Protein AF-A0A0G2FDL4-F1 (afdb_monomer_lite)

Sequence (192 aa):
MGVCAMHMESISAQLRNVLQSYYDRMHEQKIARSVWLPHVQGFFAWGVGHMDEASGEWIRFDGLSGNQVLLFQALDAFLGIEPYLSLRDRERNVPARQRALCSVFEKHSFRRQLNDTPQDADTDRIRAQFDEILKRLRLFRTVHKTRAKSYLSQPAPERLPMTAGKSLLKADMDQSLEFLEGFMTGRLVRTM

InterPro domains:
  IPR000898 Indoleamine 2,3-dioxygenase [PTHR28657] (5-171)
  IPR037217 Tryptophan/Indoleamine 2,3-dioxygenase-like [SSF140959] (19-166)

pLDDT: mean 81.39, std 13.46, range [42.66, 96.94]

Foldseek 3Di:
DQVLLVVLVVVLVVLVVVLVCVVVQLDCVRDPLVPCLVPPPPDDQPQDFDQDPVPRDTGGFFADAPLQDLVVLQLCLLLVQDRLDDPVNCVRPHDPVSVVNSPVNNVPNCLVVLVVDDDDPSSVSNNVSSLSSLVSVLVSLVVCLVSVCVSQVDDDVSDQQDARRDGDVDDDNVVSNVVNNVSSVVVSVSSD

Secondary structure (DSSP, 8-state):
-HHHHHHHHHHHHHHHHHHHHHHHHSSTTTS-HHHHHHHHS-S-----EEE-TTT--EEEPP---GGG-HHHHHHHHHHTPPPSS-HHHHHHHS-HHHHHHHHHHHHT--TGGGGTS---HHHHHHHHHHHHHHHHHHHHHHHHHHHHHHHHTS--TTPPPEETTEE-TT--HHHHHHHHHHHHHHHHHTT-

Organism: NCBI:txid1214573

Structure (mmCIF, N/CA/C/O backbone):
data_AF-A0A0G2FDL4-F1
#
_entry.id   AF-A0A0G2FDL4-F1
#
loop_
_atom_site.group_PDB
_atom_site.id
_atom_site.type_symbol
_atom_site.label_atom_id
_atom_sit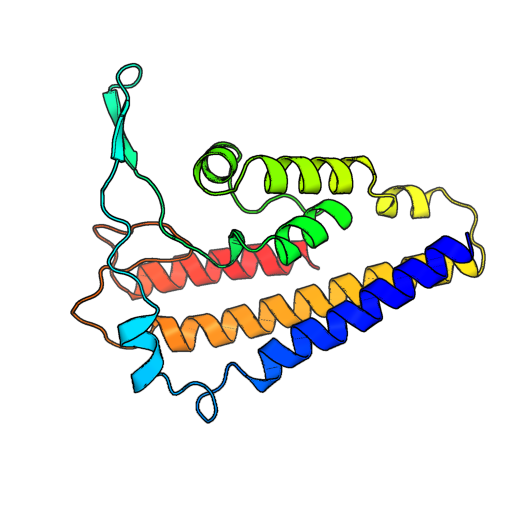e.label_alt_id
_atom_site.label_comp_id
_atom_site.label_asym_id
_atom_site.label_entity_id
_atom_site.label_seq_id
_atom_site.pdbx_PDB_ins_code
_atom_site.Cartn_x
_atom_site.Cartn_y
_atom_site.Cartn_z
_atom_site.occupancy
_atom_site.B_iso_or_equiv
_atom_site.auth_seq_id
_atom_site.auth_comp_id
_atom_site.auth_asym_id
_atom_site.auth_atom_id
_atom_site.pdbx_PDB_model_num
ATOM 1 N N . MET A 1 1 ? -22.354 0.289 18.174 1.00 70.19 1 MET A N 1
ATOM 2 C CA . MET A 1 1 ? -20.892 0.176 17.992 1.00 70.19 1 MET A CA 1
ATOM 3 C C . MET A 1 1 ? -20.439 -1.276 17.824 1.00 70.19 1 MET A C 1
ATOM 5 O O . MET A 1 1 ? -19.656 -1.527 16.919 1.00 70.19 1 MET A O 1
ATOM 9 N N . GLY A 1 2 ? -21.008 -2.246 18.551 1.00 82.56 2 GLY A N 1
ATOM 10 C CA . GLY A 1 2 ? -20.629 -3.668 18.464 1.00 82.56 2 GLY A CA 1
ATOM 11 C C . GLY A 1 2 ? -20.559 -4.296 17.065 1.00 82.56 2 GLY A C 1
ATOM 12 O O . GLY A 1 2 ? -19.601 -5.000 16.762 1.00 82.56 2 GLY A O 1
ATOM 13 N N . VAL A 1 3 ? -21.500 -3.996 16.162 1.00 91.31 3 VAL A N 1
ATOM 14 C CA . VAL A 1 3 ? -21.439 -4.490 14.766 1.00 91.31 3 VAL A CA 1
ATOM 15 C C . VAL A 1 3 ? -20.244 -3.911 14.002 1.00 91.31 3 VAL A C 1
ATOM 17 O O . VAL A 1 3 ? -19.567 -4.629 13.269 1.00 91.31 3 VAL A O 1
ATOM 20 N N . CYS A 1 4 ? -19.927 -2.633 14.218 1.00 91.88 4 CYS A N 1
ATOM 21 C CA . CYS A 1 4 ? -18.748 -1.999 13.631 1.00 91.88 4 CYS A CA 1
ATOM 22 C C . CYS A 1 4 ? -17.457 -2.643 14.161 1.00 91.88 4 CYS A C 1
ATOM 24 O O . CYS A 1 4 ? -16.580 -2.982 13.369 1.00 91.88 4 CYS A O 1
ATOM 26 N N . ALA A 1 5 ? -17.376 -2.902 15.472 1.00 92.81 5 ALA A N 1
ATOM 27 C CA . ALA A 1 5 ? -16.244 -3.605 16.075 1.00 92.81 5 ALA A CA 1
ATOM 28 C C . ALA A 1 5 ? -16.028 -4.994 15.446 1.00 92.81 5 ALA A C 1
ATOM 30 O O . ALA A 1 5 ? -14.908 -5.317 15.055 1.00 92.81 5 ALA A O 1
ATOM 31 N N . MET A 1 6 ? -17.099 -5.770 15.240 1.00 95.62 6 MET A N 1
ATOM 32 C CA . MET A 1 6 ? -17.022 -7.070 14.556 1.00 95.62 6 MET A CA 1
ATOM 33 C C . MET A 1 6 ? -16.527 -6.953 13.105 1.00 95.62 6 MET A C 1
ATOM 35 O O . MET A 1 6 ? -15.710 -7.759 12.655 1.00 95.62 6 MET A O 1
ATOM 39 N N . HIS A 1 7 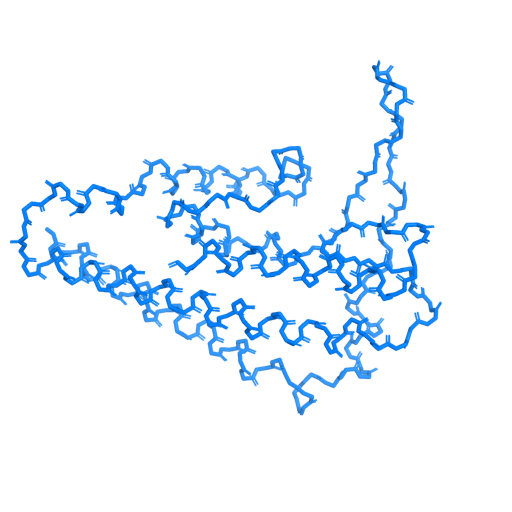? -16.989 -5.950 12.352 1.00 96.12 7 HIS A N 1
ATOM 40 C CA . HIS A 1 7 ? -16.506 -5.730 10.985 1.00 96.12 7 HIS A CA 1
ATOM 41 C C . HIS A 1 7 ? -15.031 -5.322 10.955 1.00 96.12 7 HIS A C 1
ATOM 43 O O . HIS A 1 7 ? -14.280 -5.825 10.120 1.00 96.12 7 HIS A O 1
ATOM 49 N N . MET A 1 8 ? -14.597 -4.474 11.887 1.00 96.00 8 MET A N 1
ATOM 50 C CA . MET A 1 8 ? -13.193 -4.087 12.019 1.00 96.00 8 MET A CA 1
ATOM 51 C C . MET A 1 8 ? -12.299 -5.286 12.357 1.00 96.00 8 MET A C 1
ATOM 53 O O . MET A 1 8 ? -11.245 -5.455 11.747 1.00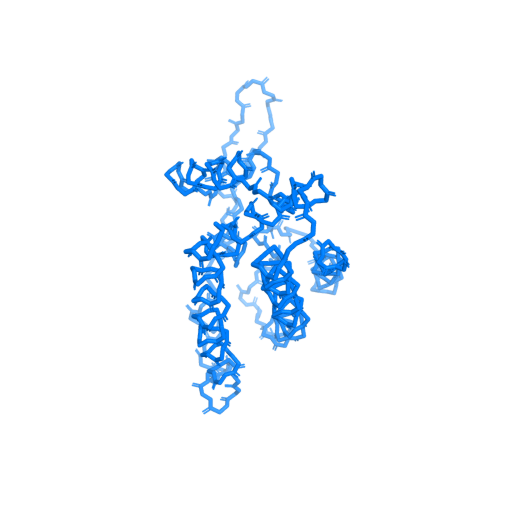 96.00 8 MET A O 1
ATOM 57 N N . GLU A 1 9 ? -12.742 -6.168 13.255 1.00 95.69 9 GLU A N 1
ATOM 58 C CA . GLU A 1 9 ? -12.042 -7.420 13.568 1.00 95.69 9 GLU A CA 1
ATOM 59 C C . GLU A 1 9 ? -11.927 -8.325 12.332 1.00 95.69 9 GLU A C 1
ATOM 61 O O . GLU A 1 9 ? -10.860 -8.880 12.052 1.00 95.69 9 GLU A O 1
ATOM 66 N N . SER A 1 10 ? -12.998 -8.420 11.538 1.00 96.38 10 SER A N 1
ATOM 67 C CA . SER A 1 10 ? -12.995 -9.176 10.283 1.00 96.38 10 SER A CA 1
ATOM 68 C C . SER A 1 10 ? -11.999 -8.614 9.264 1.00 96.38 10 SER A C 1
ATOM 70 O O . SER A 1 10 ? -11.253 -9.384 8.654 1.00 96.38 10 SER A O 1
ATOM 72 N N . ILE A 1 11 ? -11.927 -7.287 9.106 1.00 95.25 11 ILE A N 1
ATOM 73 C CA . ILE A 1 11 ? -10.961 -6.635 8.208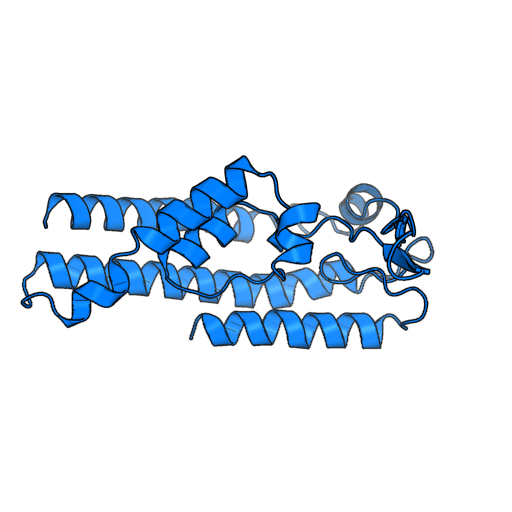 1.00 95.25 11 ILE A CA 1
ATOM 74 C C . ILE A 1 11 ? -9.530 -6.986 8.629 1.00 95.25 11 ILE A C 1
ATOM 76 O O . ILE A 1 11 ? -8.739 -7.435 7.796 1.00 95.25 11 ILE A O 1
ATOM 80 N N . SER A 1 12 ? -9.200 -6.853 9.916 1.00 94.31 12 SER A N 1
ATOM 81 C CA . SER A 1 12 ? -7.878 -7.207 10.448 1.00 94.31 12 SER A CA 1
ATOM 82 C C . SER A 1 12 ? -7.521 -8.679 10.211 1.00 94.31 12 SER A C 1
ATOM 84 O O . SER A 1 12 ? -6.388 -8.999 9.830 1.00 94.31 12 SER A O 1
ATOM 86 N N . ALA A 1 13 ? -8.482 -9.588 10.406 1.00 94.50 13 ALA A N 1
ATOM 87 C CA . ALA A 1 13 ? -8.298 -11.020 10.184 1.00 94.50 13 ALA A CA 1
ATOM 88 C C . ALA A 1 13 ? -8.078 -11.355 8.700 1.00 94.50 13 ALA A C 1
ATOM 90 O O . ALA A 1 13 ? -7.170 -12.112 8.360 1.00 94.50 13 ALA A O 1
ATOM 91 N N . GLN A 1 14 ? -8.852 -10.755 7.795 1.00 95.31 14 GLN A N 1
ATOM 92 C CA . GLN A 1 14 ? -8.691 -10.966 6.355 1.00 95.31 14 GLN A CA 1
ATOM 93 C C . GLN A 1 14 ? -7.373 -10.374 5.844 1.00 95.31 14 GLN A C 1
ATOM 95 O O . GLN A 1 14 ? -6.656 -11.026 5.081 1.00 95.31 14 GLN A O 1
ATOM 100 N N . LEU A 1 15 ? -6.996 -9.184 6.324 1.00 95.31 15 LEU A N 1
ATOM 101 C CA . LEU A 1 15 ? -5.727 -8.551 5.972 1.00 95.31 15 LEU A CA 1
ATOM 102 C C . LEU A 1 15 ? -4.536 -9.434 6.361 1.00 95.31 15 LEU A C 1
ATOM 104 O O . LEU A 1 15 ? -3.567 -9.523 5.609 1.00 95.31 15 LEU A O 1
ATOM 108 N N . ARG A 1 16 ? -4.615 -10.141 7.498 1.00 92.44 16 ARG A N 1
ATOM 109 C CA . ARG A 1 16 ? -3.612 -11.145 7.886 1.00 92.44 16 ARG A CA 1
ATOM 110 C C . ARG A 1 16 ? -3.396 -12.182 6.802 1.00 92.44 16 ARG A C 1
ATOM 112 O O . ARG A 1 16 ? -2.258 -12.384 6.396 1.00 92.44 16 ARG A O 1
ATOM 119 N N . ASN A 1 17 ? -4.472 -12.794 6.330 1.00 92.06 17 ASN A N 1
ATOM 120 C CA . ASN A 1 17 ? -4.400 -13.880 5.360 1.00 92.06 17 ASN A CA 1
ATOM 121 C C . ASN A 1 17 ? -3.843 -13.393 4.017 1.00 92.06 17 ASN A C 1
ATOM 123 O O . ASN A 1 17 ? -2.986 -14.047 3.422 1.00 92.06 17 ASN A O 1
ATOM 127 N N . VAL A 1 18 ? -4.268 -12.207 3.571 1.00 92.31 18 VAL A N 1
ATOM 128 C CA . VAL A 1 18 ? -3.781 -11.611 2.320 1.00 92.31 18 VAL A CA 1
ATOM 129 C C . VAL A 1 18 ? -2.282 -11.310 2.392 1.00 92.31 18 VAL A C 1
ATOM 131 O O . VAL A 1 18 ? -1.533 -11.681 1.487 1.00 92.31 18 VAL A O 1
ATOM 134 N N . LEU A 1 19 ? -1.816 -10.678 3.475 1.00 93.44 19 LEU A N 1
ATOM 135 C CA . LEU A 1 19 ? -0.397 -10.351 3.635 1.00 93.44 19 LEU A CA 1
ATOM 136 C C . LEU A 1 19 ? 0.466 -11.601 3.845 1.00 93.44 19 LEU A C 1
ATOM 138 O O . LEU A 1 19 ? 1.579 -11.658 3.324 1.00 93.44 19 LEU A O 1
ATOM 142 N N . GLN A 1 20 ? -0.052 -12.623 4.532 1.00 91.75 20 GLN A N 1
ATOM 143 C CA . GLN A 1 20 ? 0.636 -13.903 4.703 1.00 91.75 20 GLN A CA 1
ATOM 144 C C . GLN A 1 20 ? 0.953 -14.549 3.350 1.00 91.75 20 GLN A C 1
ATOM 146 O O . GLN A 1 20 ? 2.085 -14.963 3.122 1.00 91.75 20 GLN A O 1
ATOM 151 N N . SER A 1 21 ? 0.009 -14.522 2.401 1.00 89.81 21 SER A N 1
ATOM 152 C CA . SER A 1 21 ? 0.257 -15.022 1.043 1.00 89.81 21 SER A CA 1
ATOM 153 C C . SER A 1 21 ? 1.421 -14.298 0.354 1.00 89.81 21 SER A C 1
ATOM 155 O O . SER A 1 21 ? 2.201 -14.926 -0.358 1.00 89.81 21 SER A O 1
ATOM 157 N N . TYR A 1 22 ? 1.583 -12.988 0.568 1.00 87.88 22 TYR A N 1
ATOM 158 C CA . TYR A 1 22 ? 2.753 -12.263 0.065 1.00 87.88 22 TYR A CA 1
ATOM 159 C C . TYR A 1 22 ? 4.043 -12.732 0.753 1.00 87.88 22 TYR A C 1
ATOM 161 O O . TYR A 1 22 ? 5.055 -12.969 0.086 1.00 87.88 22 TYR A O 1
ATOM 169 N N . TYR A 1 23 ? 4.019 -12.897 2.078 1.00 89.38 23 TYR A N 1
ATOM 170 C CA . TYR A 1 23 ? 5.192 -13.328 2.835 1.00 89.38 23 TYR A CA 1
ATOM 171 C C . TYR A 1 23 ? 5.670 -14.725 2.442 1.00 89.38 23 TYR A C 1
ATOM 173 O O . TYR A 1 23 ? 6.877 -14.880 2.239 1.00 89.38 23 TYR A O 1
ATOM 181 N N . ASP A 1 24 ? 4.732 -15.650 2.237 1.00 88.62 24 ASP A N 1
ATOM 182 C CA . ASP A 1 24 ? 4.970 -17.061 1.922 1.00 88.62 24 ASP A CA 1
ATOM 183 C C . ASP A 1 24 ? 5.320 -17.322 0.458 1.00 88.62 24 ASP A C 1
ATOM 185 O O . ASP A 1 24 ? 5.893 -18.358 0.144 1.00 88.62 24 ASP A O 1
ATOM 189 N N . ARG A 1 25 ? 4.940 -16.435 -0.471 1.00 84.31 25 ARG A N 1
ATOM 190 C CA . ARG A 1 25 ? 5.152 -16.674 -1.911 1.00 84.31 25 ARG A CA 1
ATOM 191 C C . ARG A 1 25 ? 6.313 -15.884 -2.496 1.00 84.31 25 ARG A C 1
ATOM 193 O O . ARG A 1 25 ? 6.965 -16.369 -3.411 1.00 84.31 25 ARG A O 1
ATOM 200 N N . MET A 1 26 ? 6.597 -14.686 -1.986 1.00 80.19 26 MET A N 1
ATOM 201 C CA . MET A 1 26 ? 7.638 -13.812 -2.543 1.00 80.19 26 MET A CA 1
ATOM 202 C C . MET A 1 26 ? 9.027 -14.123 -1.967 1.00 80.19 26 MET A C 1
ATOM 204 O O . MET A 1 26 ? 9.612 -13.292 -1.266 1.00 80.19 26 MET A O 1
ATOM 208 N N . HIS A 1 27 ? 9.550 -15.315 -2.258 1.00 81.69 27 HIS A N 1
ATOM 209 C CA . HIS A 1 27 ? 10.913 -15.739 -1.925 1.00 81.69 27 HIS A CA 1
ATOM 210 C C . HIS A 1 27 ? 11.472 -16.719 -2.973 1.00 81.69 27 HIS A C 1
ATOM 212 O O . HIS A 1 27 ? 10.709 -17.345 -3.708 1.00 81.69 27 HIS A O 1
ATOM 218 N N . GLU A 1 28 ? 12.801 -16.863 -3.028 1.00 79.75 28 GLU A N 1
ATOM 219 C CA . GLU A 1 28 ? 13.519 -17.557 -4.115 1.00 79.75 28 GLU A CA 1
ATOM 220 C C . GLU A 1 28 ? 13.024 -18.988 -4.369 1.00 79.75 28 GLU A C 1
ATOM 222 O O . GLU A 1 28 ? 12.864 -19.401 -5.510 1.00 79.75 28 GLU A O 1
ATOM 227 N N . GLN A 1 29 ? 12.729 -19.742 -3.306 1.00 84.56 29 GLN A N 1
ATOM 228 C CA . GLN A 1 29 ? 12.294 -21.138 -3.412 1.00 84.56 29 GLN A CA 1
ATOM 229 C C . GLN A 1 29 ? 10.885 -21.305 -4.019 1.00 84.56 29 GLN A C 1
ATOM 231 O O . GLN A 1 29 ? 10.483 -22.429 -4.314 1.00 84.56 29 GLN A O 1
ATOM 236 N N . LYS A 1 30 ? 10.107 -20.224 -4.167 1.00 85.06 30 LYS A N 1
ATOM 237 C CA . LYS A 1 30 ? 8.762 -20.241 -4.774 1.00 85.06 30 LYS A CA 1
ATOM 238 C C . LYS A 1 30 ? 8.696 -19.432 -6.061 1.00 85.06 30 LYS A C 1
ATOM 240 O O . LYS A 1 30 ? 8.022 -19.844 -6.998 1.00 85.06 30 LYS A O 1
ATOM 245 N N . ILE A 1 31 ? 9.382 -18.296 -6.097 1.00 81.50 31 ILE A N 1
ATOM 246 C CA . ILE A 1 31 ? 9.493 -17.425 -7.262 1.00 81.50 31 ILE A CA 1
ATOM 247 C C . ILE A 1 31 ? 10.985 -17.219 -7.503 1.00 81.50 31 ILE A C 1
ATOM 249 O O . ILE A 1 31 ? 11.604 -16.319 -6.932 1.00 81.50 31 ILE A O 1
ATOM 253 N N . ALA A 1 32 ? 11.562 -18.090 -8.332 1.00 83.25 32 ALA A N 1
ATOM 254 C CA . ALA A 1 32 ? 12.961 -17.987 -8.718 1.00 83.25 32 ALA A CA 1
ATOM 255 C C . ALA A 1 32 ? 13.172 -16.681 -9.488 1.00 83.25 32 ALA A C 1
ATOM 257 O O . ALA A 1 32 ? 12.526 -16.442 -10.515 1.00 83.25 32 ALA A O 1
ATOM 258 N N . ARG A 1 33 ? 14.079 -15.827 -9.008 1.00 78.50 33 ARG A N 1
ATOM 259 C CA . ARG A 1 33 ? 14.333 -14.512 -9.620 1.00 78.50 33 ARG A CA 1
ATOM 260 C C . ARG A 1 33 ? 14.829 -14.649 -11.052 1.00 78.50 33 ARG A C 1
ATOM 262 O O . ARG A 1 33 ? 14.395 -13.884 -11.909 1.00 78.50 33 ARG A O 1
ATOM 269 N N . SER A 1 34 ? 15.669 -15.651 -11.307 1.00 76.12 34 SER A N 1
ATOM 270 C CA . SER A 1 34 ? 16.203 -15.975 -12.636 1.00 76.12 34 SER A CA 1
ATOM 271 C C . SER A 1 34 ? 15.116 -16.277 -13.670 1.00 76.12 34 SER A C 1
ATOM 273 O O . SER A 1 34 ? 15.310 -16.007 -14.849 1.00 76.12 34 SER A O 1
ATOM 275 N N . VAL A 1 35 ? 13.968 -16.800 -13.233 1.00 77.44 35 VAL A N 1
ATOM 276 C CA . VAL A 1 35 ? 12.838 -17.137 -14.107 1.00 77.44 35 VAL A CA 1
ATOM 277 C C . VAL A 1 35 ? 11.823 -16.000 -14.154 1.00 77.44 35 VAL A C 1
ATOM 279 O O . VAL A 1 35 ? 11.332 -15.653 -15.220 1.00 77.44 35 VAL A O 1
ATOM 282 N N . TRP A 1 36 ? 11.501 -15.392 -13.013 1.00 75.81 36 TRP A N 1
ATOM 283 C CA . TRP A 1 36 ? 10.452 -14.376 -12.911 1.00 75.81 36 TRP A CA 1
ATOM 284 C C . TRP A 1 36 ? 10.841 -13.032 -13.531 1.00 75.81 36 TRP A C 1
ATOM 286 O O . TRP A 1 36 ? 10.041 -12.416 -14.235 1.00 75.81 36 TRP A O 1
ATOM 296 N N . LEU A 1 37 ? 12.067 -12.563 -13.281 1.00 71.50 37 LEU A N 1
ATOM 297 C CA . LEU A 1 37 ? 12.487 -11.215 -13.669 1.00 71.50 37 LEU A CA 1
ATOM 298 C C . LEU A 1 37 ? 12.478 -10.964 -15.184 1.00 71.50 37 LEU A C 1
ATOM 300 O O . LEU A 1 37 ? 11.975 -9.906 -15.564 1.00 71.50 37 LEU A O 1
ATOM 304 N N . PRO A 1 38 ? 12.928 -11.899 -16.048 1.00 68.38 38 PRO A N 1
ATOM 305 C CA . PRO A 1 38 ? 12.831 -11.724 -17.499 1.00 68.38 38 PRO A CA 1
ATOM 306 C C . PRO A 1 38 ? 11.394 -11.575 -18.027 1.00 68.38 38 PRO A C 1
ATOM 308 O O . PRO A 1 38 ? 11.206 -11.067 -19.125 1.00 68.38 38 PRO A O 1
ATOM 311 N N . HIS A 1 39 ? 10.383 -12.016 -17.268 1.00 69.38 39 HIS A N 1
ATOM 312 C CA . HIS A 1 39 ? 8.989 -12.075 -17.726 1.00 69.38 39 HIS A CA 1
ATOM 313 C C . HIS A 1 39 ? 8.079 -11.010 -17.103 1.00 69.38 39 HIS A C 1
ATOM 315 O O . HIS A 1 39 ? 7.045 -10.680 -17.677 1.00 69.38 39 HIS A O 1
ATOM 321 N N . VAL A 1 40 ? 8.419 -10.494 -15.918 1.00 65.62 40 VAL A N 1
ATOM 322 C CA . VAL A 1 40 ? 7.527 -9.602 -15.150 1.00 65.62 40 VAL A CA 1
ATOM 323 C C . VAL A 1 40 ? 7.981 -8.156 -15.128 1.00 65.62 40 VAL A C 1
ATOM 325 O O . VAL A 1 40 ? 7.167 -7.257 -14.907 1.00 65.62 40 VAL A O 1
ATOM 328 N N . GLN A 1 41 ? 9.248 -7.893 -15.434 1.00 59.50 41 GLN A N 1
ATOM 329 C CA . GLN A 1 41 ? 9.657 -6.535 -15.746 1.00 59.50 41 GLN A CA 1
ATOM 330 C C . GLN A 1 41 ? 9.289 -6.250 -17.204 1.00 59.50 41 GLN A C 1
ATOM 332 O O . GLN A 1 41 ? 10.051 -6.520 -18.127 1.00 59.50 41 GLN A O 1
ATOM 337 N N . GLY A 1 42 ? 8.058 -5.770 -17.397 1.00 46.97 42 GLY A N 1
ATOM 338 C CA . GLY A 1 42 ? 7.556 -5.359 -18.701 1.00 46.97 42 GLY A CA 1
ATOM 339 C C . GLY A 1 42 ? 8.489 -4.345 -19.364 1.00 46.97 42 GLY A C 1
ATOM 340 O O . GLY A 1 42 ? 9.041 -3.466 -18.700 1.00 46.97 42 GLY A O 1
ATOM 341 N N . PHE A 1 43 ? 8.646 -4.503 -20.677 1.00 42.66 43 PHE A N 1
ATOM 342 C CA . PHE A 1 43 ? 9.350 -3.603 -21.583 1.00 42.66 43 PHE A CA 1
ATOM 343 C C . PHE A 1 43 ? 8.990 -2.143 -21.308 1.00 42.66 43 PHE A C 1
ATOM 345 O O . PHE A 1 43 ? 7.923 -1.709 -21.727 1.00 42.66 43 PHE A O 1
ATOM 352 N N . PHE A 1 44 ? 9.915 -1.428 -20.660 1.00 48.09 44 PHE A N 1
ATOM 353 C CA . PHE A 1 44 ? 10.024 0.027 -20.547 1.00 48.09 44 PHE A CA 1
ATOM 354 C C . PHE A 1 44 ? 8.776 0.777 -20.020 1.00 48.09 44 PHE A C 1
ATOM 356 O O . PHE A 1 44 ? 7.626 0.513 -20.355 1.00 48.09 44 PHE A O 1
ATOM 363 N N . ALA A 1 45 ? 8.989 1.861 -19.274 1.00 49.38 45 ALA A N 1
ATOM 364 C CA . ALA A 1 45 ? 8.131 3.016 -19.466 1.00 49.38 45 ALA A CA 1
ATOM 365 C C . ALA A 1 45 ? 8.427 3.388 -20.904 1.00 49.38 45 ALA A C 1
ATOM 367 O O . ALA A 1 45 ? 9.511 3.894 -21.207 1.00 49.38 45 ALA A O 1
ATOM 368 N N . TRP A 1 46 ? 7.545 2.998 -21.820 1.00 51.94 46 TRP A N 1
ATOM 369 C CA . TRP A 1 46 ? 7.674 3.494 -23.163 1.00 51.94 46 TRP A CA 1
ATOM 370 C C . TRP A 1 46 ? 7.733 5.005 -22.974 1.00 51.94 46 TRP A C 1
ATOM 372 O O . TRP A 1 46 ? 6.835 5.581 -22.366 1.00 51.94 46 TRP A O 1
ATOM 382 N N . GLY A 1 47 ? 8.772 5.663 -23.483 1.00 53.03 47 GLY A N 1
ATOM 383 C CA . GLY A 1 47 ? 8.790 7.123 -23.574 1.00 53.03 47 GLY A CA 1
ATOM 384 C C . GLY A 1 47 ? 7.571 7.685 -24.325 1.00 53.03 47 GLY A C 1
ATOM 385 O O . GLY A 1 47 ? 7.486 8.900 -24.483 1.00 53.03 47 GLY A O 1
ATOM 386 N N . VAL A 1 48 ? 6.655 6.805 -24.773 1.00 63.16 48 VAL A N 1
ATOM 387 C CA . VAL A 1 48 ? 5.236 7.038 -25.016 1.00 63.16 48 VAL A CA 1
ATOM 388 C C . VAL A 1 48 ? 4.703 8.091 -24.069 1.00 63.16 48 VAL A C 1
ATOM 390 O O . VAL A 1 48 ? 4.774 8.077 -22.838 1.00 63.16 48 VAL A O 1
ATOM 393 N N . GLY A 1 49 ? 4.181 9.058 -24.767 1.00 73.88 49 GLY A N 1
ATOM 394 C CA . GLY A 1 49 ? 3.843 10.349 -24.294 1.00 73.88 49 GLY A CA 1
ATOM 395 C C . GLY A 1 49 ? 3.266 11.089 -25.475 1.00 73.88 49 GLY A C 1
ATOM 396 O O . GLY A 1 49 ? 3.204 10.572 -26.593 1.00 73.88 49 GLY A O 1
ATOM 397 N N . HIS A 1 50 ? 2.825 12.294 -25.213 1.00 79.88 50 HIS A N 1
ATOM 398 C CA . HIS A 1 50 ? 2.398 13.199 -26.257 1.00 79.88 50 HIS A CA 1
ATOM 399 C C . HIS A 1 50 ? 2.940 14.575 -25.929 1.00 79.88 50 HIS A C 1
ATOM 401 O O . HIS A 1 50 ? 3.249 14.873 -24.773 1.00 79.88 50 HIS A O 1
ATOM 407 N N . MET A 1 51 ? 3.067 15.403 -26.956 1.00 85.94 51 MET A N 1
ATOM 408 C CA . MET A 1 51 ? 3.279 16.818 -26.728 1.00 85.94 51 MET A CA 1
ATOM 409 C C . MET A 1 51 ? 1.975 17.403 -26.200 1.00 85.94 51 MET A C 1
ATOM 411 O O . MET A 1 51 ? 0.924 17.207 -26.807 1.00 85.94 51 MET A O 1
ATOM 415 N N . ASP A 1 52 ? 2.035 18.086 -25.068 1.00 84.25 52 ASP A N 1
ATOM 416 C CA . ASP A 1 52 ? 0.918 18.899 -24.613 1.00 84.25 52 ASP A CA 1
ATOM 417 C C . ASP A 1 52 ? 0.830 20.149 -25.482 1.00 84.25 52 ASP A C 1
ATOM 419 O O . ASP A 1 52 ? 1.750 20.963 -25.486 1.00 84.25 52 ASP A O 1
ATOM 423 N N . GLU A 1 53 ? -0.259 20.321 -26.224 1.00 85.56 53 GLU A N 1
ATOM 424 C CA . GLU A 1 53 ? -0.394 21.458 -27.144 1.00 85.56 53 GLU A CA 1
ATOM 425 C C . GLU A 1 53 ? -0.483 22.806 -26.408 1.00 85.56 53 GLU A C 1
ATOM 427 O O . GLU A 1 53 ? -0.116 23.836 -26.968 1.00 85.56 53 GLU A O 1
ATOM 432 N N . ALA A 1 54 ? -0.926 22.806 -25.145 1.00 85.56 54 ALA A N 1
ATOM 433 C CA . ALA A 1 54 ? -1.061 24.015 -24.337 1.00 85.56 54 ALA A CA 1
ATOM 434 C C . ALA A 1 54 ? 0.267 24.477 -23.712 1.00 85.56 54 ALA A C 1
ATOM 436 O O . ALA A 1 54 ? 0.563 25.671 -23.722 1.00 85.56 54 ALA A O 1
ATOM 437 N N . SER A 1 55 ? 1.060 23.557 -23.153 1.00 84.94 55 SER A N 1
ATOM 438 C CA . SER A 1 55 ? 2.339 23.886 -22.499 1.00 84.94 55 SER A CA 1
ATOM 439 C C . SER A 1 55 ? 3.572 23.684 -23.381 1.00 84.94 55 SER A C 1
ATOM 441 O O . SER A 1 55 ? 4.643 24.187 -23.048 1.00 84.94 55 SER A O 1
ATOM 443 N N . GLY A 1 56 ? 3.455 22.955 -24.494 1.00 86.62 56 GLY A N 1
ATOM 444 C CA . GLY A 1 56 ? 4.588 22.573 -25.339 1.00 86.62 56 GLY A CA 1
ATOM 445 C C . GLY A 1 56 ? 5.527 21.547 -24.693 1.00 86.62 56 GLY A C 1
ATOM 446 O O . GLY A 1 56 ? 6.621 21.311 -25.206 1.00 86.62 56 GLY A O 1
ATOM 447 N N . GLU A 1 57 ? 5.135 20.939 -23.569 1.00 83.56 57 GLU A N 1
ATOM 448 C CA . GLU A 1 57 ? 5.949 19.952 -22.863 1.00 83.56 57 GLU A CA 1
ATOM 449 C C . GLU A 1 57 ? 5.636 18.518 -23.307 1.00 83.56 57 GLU A C 1
ATOM 451 O O . GLU A 1 57 ? 4.480 18.131 -23.500 1.00 83.56 57 GLU A O 1
ATOM 456 N N . TRP A 1 58 ? 6.671 17.675 -23.399 1.00 78.75 58 TRP A N 1
ATOM 457 C CA . TRP A 1 58 ? 6.487 16.243 -23.636 1.00 78.75 58 TRP A CA 1
ATOM 458 C C . TRP A 1 58 ? 5.952 15.559 -22.375 1.00 78.75 58 TRP A C 1
ATOM 460 O O . TRP A 1 58 ? 6.686 15.282 -21.418 1.00 78.75 58 TRP A O 1
ATOM 470 N N . ILE A 1 59 ? 4.664 15.238 -22.382 1.00 75.56 59 ILE A N 1
ATOM 471 C CA . ILE A 1 59 ? 4.004 14.502 -21.315 1.00 75.56 59 ILE A CA 1
ATOM 472 C C . ILE A 1 59 ? 4.310 13.018 -21.464 1.00 75.56 59 ILE A C 1
ATOM 474 O O . ILE A 1 59 ? 3.852 12.397 -22.413 1.00 75.56 59 ILE A O 1
ATOM 478 N N . ARG A 1 60 ? 4.995 12.423 -20.482 1.00 72.75 60 ARG A N 1
ATOM 479 C CA . ARG A 1 60 ? 5.255 10.974 -20.421 1.00 72.75 60 ARG A CA 1
ATOM 480 C C . ARG A 1 60 ? 4.198 10.235 -19.611 1.00 72.75 60 ARG A C 1
ATOM 482 O O . ARG A 1 60 ? 3.674 10.774 -18.632 1.00 72.75 60 ARG A O 1
ATOM 489 N N . PHE A 1 61 ? 3.932 8.995 -20.004 1.00 69.12 61 PHE A N 1
ATOM 490 C CA . PHE A 1 61 ? 3.186 8.050 -19.184 1.00 69.12 61 PHE A CA 1
ATOM 491 C C . PHE A 1 61 ? 4.157 7.189 -18.376 1.00 69.12 61 PHE A C 1
ATOM 493 O O . PHE A 1 61 ? 5.107 6.620 -18.912 1.00 69.12 61 PHE A O 1
ATOM 500 N N . ASP A 1 62 ? 3.916 7.125 -17.071 1.00 67.44 62 ASP A N 1
ATOM 501 C CA . ASP A 1 62 ? 4.669 6.268 -16.164 1.00 67.44 62 ASP A CA 1
ATOM 502 C C . ASP A 1 62 ? 4.227 4.806 -16.332 1.00 67.44 62 ASP A C 1
ATOM 504 O O . ASP A 1 62 ? 3.083 4.507 -16.678 1.00 67.44 62 ASP A O 1
ATOM 508 N N . GLY A 1 63 ? 5.148 3.876 -16.092 1.00 66.56 63 GLY A N 1
ATOM 509 C CA . GLY A 1 63 ? 4.859 2.447 -16.137 1.00 66.56 63 GLY A CA 1
ATOM 510 C C . GLY A 1 63 ? 4.112 1.938 -14.904 1.00 66.56 63 GLY A C 1
ATOM 511 O O . GLY A 1 63 ? 3.816 2.663 -13.951 1.00 66.56 63 GLY A O 1
ATOM 512 N N . LEU A 1 64 ? 3.834 0.634 -14.911 1.00 69.88 64 LEU A N 1
ATOM 513 C CA . LEU A 1 64 ? 3.095 -0.023 -13.838 1.00 69.88 64 LEU A CA 1
ATOM 514 C C . LEU A 1 64 ? 3.896 -0.058 -12.528 1.00 69.88 64 LEU A C 1
ATOM 516 O O . LEU A 1 64 ? 5.109 -0.277 -12.516 1.00 69.88 64 LEU A O 1
ATOM 520 N N . SER A 1 65 ? 3.210 0.116 -11.398 1.00 74.81 65 SER A N 1
ATOM 521 C CA . SER A 1 65 ? 3.815 -0.028 -10.072 1.00 74.81 65 SER A CA 1
ATOM 522 C C . SER A 1 65 ? 2.845 -0.629 -9.059 1.00 74.81 65 SER A C 1
ATOM 524 O O . SER A 1 65 ? 1.627 -0.495 -9.173 1.00 74.81 65 SER A O 1
ATOM 526 N N . GLY A 1 66 ? 3.390 -1.228 -7.994 1.00 77.69 66 GLY A N 1
ATOM 527 C CA . GLY A 1 66 ? 2.595 -1.758 -6.879 1.00 77.69 66 GLY A CA 1
ATOM 528 C C . GLY A 1 66 ? 1.691 -0.715 -6.207 1.00 77.69 66 GLY A C 1
ATOM 529 O O . GLY A 1 66 ? 0.705 -1.074 -5.568 1.00 77.69 66 GLY A O 1
ATOM 530 N N . ASN A 1 67 ? 1.954 0.580 -6.411 1.00 77.75 67 ASN A N 1
ATOM 531 C CA . ASN A 1 67 ? 1.108 1.659 -5.909 1.00 77.75 67 ASN A CA 1
ATOM 532 C C . ASN A 1 67 ? -0.254 1.751 -6.612 1.00 77.75 67 ASN A C 1
ATOM 534 O O . ASN A 1 67 ? -1.133 2.455 -6.121 1.00 77.75 67 ASN A O 1
ATOM 538 N N . GLN A 1 68 ? -0.450 1.060 -7.738 1.00 83.81 68 GLN A N 1
ATOM 539 C CA . GLN A 1 68 ? -1.741 0.970 -8.426 1.00 83.81 68 GLN A CA 1
ATOM 540 C C . GLN A 1 68 ? -2.670 -0.088 -7.815 1.00 83.81 68 GLN A C 1
ATOM 542 O O . GLN A 1 68 ? -3.850 -0.126 -8.151 1.00 83.81 68 GLN A O 1
ATOM 547 N N . VAL A 1 69 ? -2.184 -0.936 -6.903 1.00 89.81 69 VAL A N 1
ATOM 548 C CA . VAL A 1 69 ? -2.996 -1.994 -6.287 1.00 89.81 69 VAL A CA 1
ATOM 549 C C . VAL A 1 69 ? -4.076 -1.384 -5.384 1.00 89.81 69 VAL A C 1
ATOM 551 O O . VAL A 1 69 ? -3.771 -0.702 -4.402 1.00 89.81 69 VAL A O 1
ATOM 554 N N . LEU A 1 70 ? -5.348 -1.676 -5.692 1.00 93.12 70 LEU A N 1
ATOM 555 C CA . LEU A 1 70 ? -6.523 -1.130 -4.997 1.00 93.12 70 LEU A CA 1
ATOM 556 C C . LEU A 1 70 ? -6.485 -1.354 -3.484 1.00 93.12 70 LEU A C 1
ATOM 558 O O . LEU A 1 70 ? -6.813 -0.434 -2.745 1.00 93.12 70 LEU A O 1
ATOM 562 N N . LEU A 1 71 ? -6.067 -2.536 -3.018 1.00 94.44 71 LEU A N 1
ATOM 563 C CA . LEU A 1 71 ? -6.052 -2.860 -1.588 1.00 94.44 71 LEU A CA 1
ATOM 564 C C . LEU A 1 71 ? -5.285 -1.814 -0.767 1.00 94.44 71 LEU A C 1
ATOM 566 O O . LEU A 1 71 ? -5.801 -1.319 0.230 1.00 94.44 71 LEU A O 1
ATOM 570 N N . PHE A 1 72 ? -4.075 -1.448 -1.195 1.00 93.12 72 PHE A N 1
ATOM 571 C CA . PHE A 1 72 ? -3.259 -0.486 -0.454 1.00 93.12 72 PHE A CA 1
ATOM 572 C C . PHE A 1 72 ? -3.831 0.929 -0.547 1.00 93.12 72 PHE A C 1
ATOM 574 O O . PHE A 1 72 ? -3.890 1.616 0.465 1.00 93.12 72 PHE A O 1
ATOM 581 N N . GLN A 1 73 ? -4.344 1.333 -1.714 1.00 93.31 73 GLN A N 1
ATOM 582 C CA . GLN A 1 73 ? -5.005 2.634 -1.863 1.00 93.31 73 GLN A CA 1
ATOM 583 C C . GLN A 1 73 ? -6.275 2.749 -1.008 1.00 93.31 73 GLN A C 1
ATOM 585 O O . GLN A 1 73 ? -6.536 3.800 -0.429 1.00 93.31 73 GLN A O 1
ATOM 590 N N . ALA A 1 74 ? -7.063 1.677 -0.923 1.00 95.25 74 ALA A N 1
ATOM 591 C CA . ALA A 1 74 ? -8.269 1.611 -0.112 1.00 95.25 74 ALA A CA 1
ATOM 592 C C . ALA A 1 74 ? -7.950 1.683 1.384 1.00 95.25 74 ALA A C 1
ATOM 594 O O . ALA A 1 74 ? -8.585 2.456 2.096 1.00 95.25 74 ALA A O 1
ATOM 595 N N . LEU A 1 75 ? -6.949 0.923 1.845 1.00 95.31 75 LEU A N 1
ATOM 596 C CA . LEU A 1 75 ? -6.488 0.975 3.232 1.00 95.31 75 LEU A CA 1
ATOM 597 C C . LEU A 1 75 ? -5.974 2.367 3.587 1.00 95.31 75 LEU A C 1
ATOM 599 O O . LEU A 1 75 ? -6.352 2.906 4.617 1.00 95.31 75 LEU A O 1
ATOM 603 N N . ASP A 1 76 ? -5.161 2.974 2.726 1.00 94.56 76 ASP A N 1
ATOM 604 C CA . ASP A 1 76 ? -4.628 4.311 2.972 1.00 94.56 76 ASP A CA 1
ATOM 605 C C . ASP A 1 76 ? -5.728 5.364 3.075 1.00 94.56 76 ASP A C 1
ATOM 607 O O . ASP A 1 76 ? -5.764 6.111 4.051 1.00 94.56 76 ASP A O 1
ATOM 611 N N . ALA A 1 77 ? -6.679 5.353 2.139 1.00 95.00 77 ALA A N 1
ATOM 612 C CA . ALA A 1 77 ? -7.847 6.223 2.190 1.00 95.00 77 ALA A CA 1
ATOM 613 C C . ALA A 1 77 ? -8.663 6.011 3.476 1.00 95.00 77 ALA A C 1
ATOM 615 O O . ALA A 1 77 ? -8.968 6.967 4.185 1.00 95.00 77 ALA A O 1
ATOM 616 N N . PHE A 1 78 ? -8.958 4.755 3.826 1.00 95.69 78 PHE A N 1
ATOM 617 C CA . PHE A 1 78 ? -9.722 4.420 5.027 1.00 95.69 78 PHE A CA 1
ATOM 618 C C . PHE A 1 78 ? -9.000 4.809 6.327 1.00 95.69 78 PHE A C 1
ATOM 620 O O . PHE A 1 78 ? -9.639 5.191 7.305 1.00 95.69 78 PHE A O 1
ATOM 627 N N . LEU A 1 79 ? -7.668 4.759 6.347 1.00 94.31 79 LEU A N 1
ATOM 628 C CA . LEU A 1 79 ? -6.839 5.132 7.497 1.00 94.31 79 LEU A CA 1
ATOM 629 C C . LEU A 1 79 ? -6.569 6.641 7.590 1.00 94.31 79 LEU A C 1
ATOM 631 O O . LEU A 1 79 ? -5.973 7.082 8.580 1.00 94.31 79 LEU A O 1
ATOM 635 N N . GLY A 1 80 ? -6.991 7.419 6.586 1.00 92.31 80 GLY A N 1
ATOM 636 C CA . GLY A 1 80 ? -6.708 8.850 6.469 1.00 92.31 80 GLY A CA 1
ATOM 637 C C . GLY A 1 80 ? -5.245 9.155 6.138 1.00 92.31 80 GLY A C 1
ATOM 638 O O . GLY A 1 80 ? -4.741 10.213 6.512 1.00 92.31 80 GLY A O 1
ATOM 639 N N . ILE A 1 81 ? -4.551 8.217 5.493 1.00 91.62 81 ILE A N 1
ATOM 640 C CA . ILE A 1 81 ? -3.172 8.365 5.034 1.00 91.62 81 ILE A CA 1
ATOM 641 C C . ILE A 1 81 ? -3.207 8.959 3.631 1.00 91.62 81 ILE A C 1
ATOM 643 O O . ILE A 1 81 ? -3.819 8.401 2.722 1.00 91.62 81 ILE A O 1
ATOM 647 N N . GLU A 1 82 ? -2.482 10.058 3.438 1.00 88.00 82 GLU A N 1
ATOM 648 C CA . GLU A 1 82 ? -2.423 10.734 2.147 1.00 88.00 82 GLU A CA 1
ATOM 649 C C . GLU A 1 82 ? -2.072 9.776 0.990 1.00 88.00 82 GLU A C 1
ATOM 651 O O . GLU A 1 82 ? -1.188 8.910 1.141 1.00 88.00 82 GLU A O 1
ATOM 656 N N . PRO A 1 83 ? -2.713 9.946 -0.180 1.00 83.75 83 PRO A N 1
ATOM 657 C CA . PRO A 1 83 ? -2.391 9.194 -1.382 1.00 83.75 83 PRO A CA 1
ATOM 658 C C . PRO A 1 83 ? -0.915 9.324 -1.754 1.00 83.75 83 PRO A C 1
ATOM 660 O O . PRO A 1 83 ? -0.303 10.373 -1.582 1.00 83.75 83 PRO A O 1
ATOM 663 N N . TYR A 1 84 ? -0.346 8.244 -2.288 1.00 76.81 84 TYR A N 1
ATOM 664 C CA . TYR A 1 84 ? 1.041 8.270 -2.739 1.00 76.81 84 TYR A CA 1
ATOM 665 C C . TYR A 1 84 ? 1.222 9.025 -4.063 1.00 76.81 84 TYR A C 1
ATOM 667 O O . TYR A 1 84 ? 2.074 9.901 -4.179 1.00 76.81 84 TYR A O 1
ATOM 675 N N . LEU A 1 85 ? 0.450 8.636 -5.077 1.00 80.00 85 LEU A N 1
ATOM 676 C CA . LEU A 1 85 ? 0.534 9.235 -6.401 1.00 80.00 85 LEU A CA 1
ATOM 677 C C . LEU A 1 85 ? -0.033 10.658 -6.351 1.00 80.00 85 LEU A C 1
ATOM 679 O O . LEU A 1 85 ? -1.067 10.889 -5.713 1.00 80.00 85 LEU A O 1
ATOM 683 N N . SER A 1 86 ? 0.615 11.582 -7.066 1.00 82.44 86 SER A N 1
ATOM 684 C CA . SER A 1 86 ? 0.077 12.927 -7.277 1.00 82.44 86 SER A CA 1
ATOM 685 C C . SER A 1 86 ? -1.317 12.846 -7.911 1.00 82.44 86 SER A C 1
ATOM 687 O O . SER A 1 86 ? -1.664 11.835 -8.527 1.00 82.44 86 SER A O 1
ATOM 689 N N . LEU A 1 87 ? -2.133 13.898 -7.790 1.00 84.19 87 LEU A N 1
ATOM 690 C CA . LEU A 1 87 ? -3.468 13.911 -8.403 1.00 84.19 87 LEU A CA 1
ATOM 691 C C . LEU A 1 87 ? -3.401 13.576 -9.904 1.00 84.19 87 LEU A C 1
ATOM 693 O O . LEU A 1 87 ? -4.096 12.670 -10.362 1.00 84.19 87 LEU A O 1
ATOM 697 N N . ARG A 1 88 ? -2.472 14.220 -10.618 1.00 82.81 88 ARG A N 1
ATOM 698 C CA . ARG A 1 88 ? -2.186 13.983 -12.038 1.00 82.81 88 ARG A CA 1
ATOM 699 C C . ARG A 1 88 ? -1.862 12.516 -12.324 1.00 82.81 88 ARG A C 1
ATOM 701 O O . ARG A 1 88 ? -2.444 11.917 -13.227 1.00 82.81 88 ARG A O 1
ATOM 708 N N . ASP A 1 89 ? -0.956 11.921 -11.552 1.00 79.56 89 ASP A N 1
ATOM 709 C CA . ASP A 1 89 ? -0.523 10.539 -11.791 1.00 79.56 89 ASP A CA 1
ATOM 710 C C . ASP A 1 89 ? -1.621 9.539 -11.433 1.00 79.56 89 ASP A C 1
ATOM 712 O O . ASP A 1 89 ? -1.757 8.508 -12.087 1.00 79.56 89 ASP A O 1
ATOM 716 N N . ARG A 1 90 ? -2.452 9.838 -10.428 1.00 84.44 90 ARG A N 1
ATOM 717 C CA . ARG A 1 90 ? -3.633 9.023 -10.114 1.00 84.44 90 ARG A CA 1
ATOM 718 C C . ARG A 1 90 ? -4.630 9.047 -11.256 1.00 84.44 90 ARG A C 1
ATOM 720 O O . ARG A 1 90 ? -5.131 7.995 -11.632 1.00 84.44 90 ARG A O 1
ATOM 727 N N . GLU A 1 91 ? -4.941 10.222 -11.790 1.00 85.75 91 GLU A N 1
ATOM 728 C CA . GLU A 1 91 ? -5.923 10.365 -12.866 1.00 85.75 91 GLU A CA 1
ATOM 729 C C . GLU A 1 91 ? -5.532 9.594 -14.123 1.00 85.75 91 GLU A C 1
ATOM 731 O O . GLU A 1 91 ? -6.402 9.000 -14.759 1.00 85.75 91 GLU A O 1
ATOM 736 N N . ARG A 1 92 ? -4.232 9.549 -14.421 1.00 78.94 92 ARG A N 1
ATOM 737 C CA . ARG A 1 92 ? -3.675 8.859 -15.588 1.00 78.94 92 ARG A CA 1
ATOM 738 C C . ARG A 1 92 ? -3.498 7.364 -15.380 1.00 78.94 92 ARG A C 1
ATOM 740 O O . ARG A 1 92 ? -3.798 6.585 -16.276 1.00 78.94 92 ARG A O 1
ATOM 747 N N . ASN A 1 93 ? -3.011 6.969 -14.205 1.00 78.81 93 ASN A N 1
ATOM 748 C CA . ASN A 1 93 ? -2.499 5.618 -13.982 1.00 78.81 93 ASN A CA 1
ATOM 749 C C . ASN A 1 93 ? -3.422 4.747 -13.116 1.00 78.81 93 ASN A C 1
ATOM 751 O O . ASN A 1 93 ? -3.105 3.580 -12.884 1.00 78.81 93 ASN A O 1
ATOM 755 N N . VAL A 1 94 ? -4.536 5.285 -12.602 1.00 86.56 94 VAL A N 1
ATOM 756 C CA . VAL A 1 94 ? -5.486 4.555 -11.746 1.00 86.56 94 VAL A CA 1
ATOM 757 C C . VAL A 1 94 ? -6.907 4.639 -12.322 1.00 86.56 94 VAL A C 1
ATOM 759 O O . VAL A 1 94 ? -7.419 5.747 -12.536 1.00 86.56 94 VAL A O 1
ATOM 762 N N . PRO A 1 95 ? -7.604 3.498 -12.510 1.00 91.69 95 PRO A N 1
ATOM 763 C CA . PRO A 1 95 ? -8.964 3.478 -13.038 1.00 91.69 95 PRO A CA 1
ATOM 764 C C . PRO A 1 95 ? -9.926 4.393 -12.271 1.00 91.69 95 PRO A C 1
ATOM 766 O O . PRO A 1 95 ? -9.918 4.445 -11.038 1.00 91.69 95 PRO A O 1
ATOM 769 N N . ALA A 1 96 ? -10.818 5.073 -12.998 1.00 93.50 96 ALA A N 1
ATOM 770 C CA . ALA A 1 96 ? -11.749 6.045 -12.420 1.00 93.50 96 ALA A CA 1
ATOM 771 C C . ALA A 1 96 ? -12.610 5.460 -11.286 1.00 93.50 96 ALA A C 1
ATOM 773 O O . ALA A 1 96 ? -12.819 6.111 -10.265 1.00 93.50 96 ALA A O 1
ATOM 774 N N . ARG A 1 97 ? -13.062 4.205 -11.423 1.00 96.38 97 ARG A N 1
ATOM 775 C CA . ARG A 1 97 ? -13.866 3.523 -10.394 1.00 96.38 97 ARG A CA 1
ATOM 776 C C . ARG A 1 97 ? -13.070 3.193 -9.133 1.00 96.38 97 ARG A C 1
ATOM 778 O O . ARG A 1 97 ? -13.600 3.342 -8.039 1.00 96.38 97 ARG A O 1
ATOM 785 N N . GLN A 1 98 ? -11.798 2.825 -9.274 1.00 95.31 98 GLN A N 1
ATOM 786 C CA . GLN A 1 98 ? -10.902 2.621 -8.137 1.00 95.31 98 GLN A CA 1
ATOM 787 C C . GLN A 1 98 ? -10.661 3.936 -7.387 1.00 95.31 98 GLN A C 1
ATOM 789 O O . GLN A 1 98 ? -10.764 3.970 -6.163 1.00 95.31 98 GLN A O 1
ATOM 794 N N . ARG A 1 99 ? -10.432 5.039 -8.113 1.00 94.38 99 ARG A N 1
ATOM 795 C CA . ARG A 1 99 ? -10.304 6.373 -7.505 1.00 94.38 99 ARG A CA 1
ATOM 796 C C . ARG A 1 99 ? -11.568 6.780 -6.750 1.00 94.38 99 ARG A C 1
ATOM 798 O O . ARG A 1 99 ? -11.464 7.184 -5.597 1.00 94.38 99 ARG A O 1
ATOM 805 N N . ALA A 1 100 ? -12.734 6.619 -7.377 1.00 96.12 100 ALA A N 1
ATOM 806 C CA . ALA A 1 100 ? -14.021 6.942 -6.769 1.00 96.12 100 ALA A CA 1
ATOM 807 C C . ALA A 1 100 ? -14.264 6.144 -5.479 1.00 96.12 100 ALA A C 1
ATOM 809 O O . ALA A 1 100 ? -14.680 6.718 -4.477 1.00 96.12 100 ALA A O 1
ATOM 810 N N . LEU A 1 101 ? -13.947 4.844 -5.476 1.00 96.50 101 LEU A N 1
ATOM 811 C CA . LEU A 1 101 ? -14.069 4.002 -4.286 1.00 96.50 101 LEU A CA 1
ATOM 812 C C . LEU A 1 101 ? -13.173 4.494 -3.139 1.00 96.50 101 LEU A C 1
ATOM 814 O O . LEU A 1 101 ? -13.645 4.648 -2.015 1.00 96.50 101 LEU A O 1
ATOM 818 N N . CYS A 1 102 ? -11.902 4.798 -3.417 1.00 95.81 102 CYS A N 1
ATOM 819 C CA . CYS A 1 102 ? -10.993 5.339 -2.405 1.00 95.81 102 CYS A CA 1
ATOM 820 C C . CYS A 1 102 ? -11.492 6.677 -1.838 1.00 95.81 102 CYS A C 1
ATOM 822 O O . CYS A 1 102 ? -11.438 6.872 -0.629 1.00 95.81 102 CYS A O 1
ATOM 824 N N . SER A 1 103 ? -12.034 7.571 -2.671 1.00 95.06 103 SER A N 1
ATOM 825 C CA . SER A 1 103 ? -12.616 8.835 -2.196 1.00 95.06 103 SER A CA 1
ATOM 826 C C . SER A 1 103 ? -13.807 8.625 -1.256 1.00 95.06 103 SER A C 1
ATOM 828 O O . SER A 1 103 ? -13.972 9.380 -0.301 1.00 95.06 103 SER A O 1
ATOM 830 N N . VAL A 1 104 ? -14.622 7.588 -1.482 1.00 96.94 104 VAL A N 1
ATOM 831 C CA . VAL A 1 104 ? -15.705 7.216 -0.556 1.00 96.94 104 VAL A CA 1
ATOM 832 C C . VAL A 1 104 ? -15.129 6.736 0.779 1.00 96.94 104 VAL A C 1
ATOM 834 O O . VAL A 1 104 ? -15.592 7.182 1.826 1.00 96.94 104 VAL A O 1
ATOM 837 N N . PHE A 1 105 ? -14.100 5.885 0.774 1.00 96.38 105 PHE A N 1
ATOM 838 C CA . PHE A 1 105 ? -13.471 5.418 2.017 1.00 96.38 105 PHE A CA 1
ATOM 839 C C . PHE A 1 105 ? -12.816 6.535 2.824 1.00 96.38 105 PHE A C 1
ATOM 841 O O . PHE A 1 105 ? -12.942 6.542 4.042 1.00 96.38 105 PHE A O 1
ATOM 848 N N . GLU A 1 106 ? -12.164 7.486 2.162 1.00 94.62 106 GLU A N 1
ATOM 849 C CA . GLU A 1 106 ? -11.593 8.661 2.820 1.00 94.62 106 GLU A CA 1
ATOM 850 C C . GLU A 1 106 ? -12.689 9.527 3.452 1.00 94.62 106 GLU A C 1
ATOM 852 O O . GLU A 1 106 ? -12.627 9.836 4.641 1.00 94.62 106 GLU A O 1
ATOM 857 N N . LYS A 1 107 ? -13.742 9.842 2.686 1.00 95.12 107 LYS A N 1
ATOM 858 C CA . LYS A 1 107 ? -14.881 10.644 3.155 1.00 95.12 107 LYS A CA 1
ATOM 859 C C . LYS A 1 107 ? -15.584 10.022 4.363 1.00 95.12 107 LYS A C 1
ATOM 861 O O . LYS A 1 107 ? -16.034 10.744 5.247 1.00 95.12 107 LYS A O 1
ATOM 866 N N . HIS A 1 108 ? -15.719 8.699 4.371 1.00 94.19 108 HIS A N 1
ATOM 867 C CA . HIS A 1 108 ? -16.427 7.956 5.414 1.00 94.19 108 HIS A CA 1
ATOM 868 C C . HIS A 1 108 ? -15.489 7.318 6.447 1.00 94.19 108 HIS A C 1
ATOM 870 O O . HIS A 1 108 ? -15.937 6.521 7.272 1.00 94.19 108 HIS A O 1
ATOM 876 N N . SER A 1 109 ? -14.199 7.671 6.438 1.00 93.44 109 SER A N 1
ATOM 877 C CA . SER A 1 109 ? -13.279 7.250 7.487 1.00 93.44 109 SER A CA 1
ATOM 878 C C . SER A 1 109 ? -13.711 7.855 8.820 1.00 93.44 109 SER A C 1
ATOM 880 O O . SER A 1 109 ? -13.789 9.071 8.989 1.00 93.44 109 SER A O 1
ATOM 882 N N . PHE A 1 110 ? -13.968 6.987 9.791 1.00 93.12 110 PHE A N 1
ATOM 883 C CA . PHE A 1 110 ? -14.395 7.372 11.134 1.00 93.12 110 PHE A CA 1
ATOM 884 C C . PHE A 1 110 ? -13.247 7.331 12.147 1.00 93.12 110 PHE A C 1
ATOM 886 O O . PHE A 1 110 ? -13.455 7.624 13.318 1.00 93.12 110 PHE A O 1
ATOM 893 N N . ARG A 1 111 ? -12.014 7.026 11.712 1.00 92.75 111 ARG A N 1
ATOM 894 C CA . ARG A 1 111 ? -10.848 6.909 12.603 1.00 92.75 111 ARG A CA 1
ATOM 895 C C . ARG A 1 111 ? -10.639 8.163 13.455 1.00 92.75 111 ARG A C 1
ATOM 897 O O . ARG A 1 111 ? -10.392 8.049 14.647 1.00 92.75 111 ARG A O 1
ATOM 904 N N . ARG A 1 112 ? -10.754 9.355 12.855 1.00 89.00 112 ARG A N 1
ATOM 905 C CA . ARG A 1 112 ? -10.573 10.636 13.567 1.00 89.00 112 ARG A CA 1
ATOM 906 C C . ARG A 1 112 ? -11.681 10.899 14.589 1.00 89.00 112 ARG A C 1
ATOM 908 O O . ARG A 1 112 ? -11.400 11.426 15.655 1.00 89.00 112 ARG A O 1
ATOM 915 N N . GLN A 1 113 ? -12.906 10.475 14.282 1.00 89.25 113 GLN A N 1
ATOM 916 C CA . GLN A 1 113 ? -14.083 10.672 15.135 1.00 89.25 113 GLN A CA 1
ATOM 917 C C . GLN A 1 113 ? -14.013 9.837 16.422 1.00 89.25 113 GLN A C 1
ATOM 919 O O . GLN A 1 113 ? -14.668 10.161 17.408 1.00 89.25 113 GLN A O 1
ATOM 924 N N . LEU A 1 114 ? -13.186 8.782 16.445 1.00 88.62 114 LEU A N 1
ATOM 925 C CA . LEU A 1 114 ? -12.985 7.959 17.638 1.00 88.62 114 LEU A CA 1
ATOM 926 C C . LEU A 1 114 ? -12.362 8.738 18.796 1.00 88.62 114 LEU A C 1
ATOM 928 O O . LEU A 1 114 ? -12.530 8.316 19.931 1.00 88.62 114 LEU A O 1
ATOM 932 N N . ASN A 1 115 ? -11.651 9.840 18.548 1.00 85.25 115 ASN A N 1
ATOM 933 C CA . ASN A 1 115 ? -11.082 10.657 19.625 1.00 85.25 115 ASN A CA 1
ATOM 934 C C . ASN A 1 115 ? -12.157 11.435 20.394 1.00 85.25 115 ASN A C 1
ATOM 936 O O . ASN A 1 115 ? -12.006 11.657 21.590 1.00 85.25 115 ASN A O 1
ATOM 940 N N . ASP A 1 116 ? -13.249 11.785 19.713 1.00 87.12 116 ASP A N 1
ATOM 941 C CA . ASP A 1 116 ? -14.351 12.581 20.263 1.00 87.12 116 ASP A CA 1
ATOM 942 C C . ASP A 1 116 ? -15.529 11.701 20.728 1.00 87.12 116 ASP A C 1
ATOM 944 O O . ASP A 1 116 ? -16.528 12.196 21.249 1.00 87.12 116 ASP A O 1
ATOM 948 N N . THR A 1 117 ? -15.434 10.382 20.526 1.00 84.25 117 THR A N 1
ATOM 949 C CA . THR A 1 117 ? -16.466 9.412 20.918 1.00 84.25 117 THR A CA 1
ATOM 950 C C . THR A 1 117 ? -16.256 8.972 22.373 1.00 84.25 117 THR A C 1
ATOM 952 O O . THR A 1 117 ? -15.115 8.671 22.741 1.00 84.25 117 THR A O 1
ATOM 955 N N . PRO A 1 118 ? -17.320 8.886 23.201 1.00 85.44 118 PRO A N 1
ATOM 956 C CA . PRO A 1 118 ? -17.224 8.370 24.563 1.00 85.44 118 PRO A CA 1
ATOM 957 C C . PRO A 1 118 ? -16.509 7.018 24.619 1.00 85.44 118 PRO A C 1
ATOM 959 O O . PRO A 1 118 ? -16.762 6.132 23.805 1.00 85.44 118 PRO A O 1
ATOM 962 N N . GLN A 1 119 ? -15.607 6.869 25.587 1.00 85.06 119 GLN A N 1
ATOM 963 C CA . GLN A 1 119 ? -14.853 5.638 25.772 1.00 85.06 119 GLN A CA 1
ATOM 964 C C . GLN A 1 119 ? -15.795 4.518 26.231 1.00 85.06 119 GLN A C 1
ATOM 966 O O . GLN A 1 119 ? -16.334 4.562 27.336 1.00 85.06 119 GLN A O 1
ATOM 971 N N . ASP A 1 120 ? -15.968 3.506 25.391 1.00 91.12 120 ASP A N 1
ATOM 972 C CA . ASP A 1 120 ? -16.645 2.264 25.740 1.00 91.12 120 ASP A CA 1
ATOM 973 C C . ASP A 1 120 ? -15.883 1.058 25.173 1.00 91.12 120 ASP A C 1
ATOM 975 O O . ASP A 1 120 ? -14.956 1.195 24.367 1.00 91.12 120 ASP A O 1
ATOM 979 N N . ALA A 1 121 ? -16.276 -0.141 25.606 1.00 90.94 121 ALA A N 1
ATOM 980 C CA . ALA A 1 121 ? -15.601 -1.377 25.223 1.00 90.94 121 ALA A CA 1
ATOM 981 C C . ALA A 1 121 ? -15.590 -1.607 23.700 1.00 90.94 121 ALA A C 1
ATOM 983 O O . ALA A 1 121 ? -14.624 -2.152 23.167 1.00 90.94 121 ALA A O 1
ATOM 984 N N . ASP A 1 122 ? -16.633 -1.189 22.979 1.00 92.31 122 ASP A N 1
ATOM 985 C CA . ASP A 1 122 ? -16.694 -1.351 21.525 1.00 92.31 122 ASP A CA 1
ATOM 986 C C . ASP A 1 122 ? -15.790 -0.342 20.806 1.00 92.31 122 ASP A C 1
ATOM 988 O O . ASP A 1 122 ? -15.128 -0.685 19.826 1.00 92.31 122 ASP A O 1
ATOM 992 N N . THR A 1 123 ? -15.728 0.891 21.299 1.00 92.50 123 THR A N 1
ATOM 993 C CA . THR A 1 123 ? -14.870 1.959 20.782 1.00 92.50 123 THR A CA 1
ATOM 994 C C . THR A 1 123 ? -13.398 1.603 20.982 1.00 92.50 123 THR A C 1
ATOM 996 O O . THR A 1 123 ? -12.601 1.747 20.052 1.00 92.50 123 THR A O 1
ATOM 999 N N . ASP A 1 124 ? -13.039 1.031 22.132 1.00 92.50 124 ASP A N 1
ATOM 1000 C CA . ASP A 1 124 ? -11.685 0.533 22.396 1.00 92.50 124 ASP A CA 1
ATOM 1001 C C . ASP A 1 124 ? -11.313 -0.648 21.499 1.00 92.50 124 ASP A C 1
ATOM 1003 O O . ASP A 1 124 ? -10.213 -0.680 20.938 1.00 92.50 124 ASP A O 1
ATOM 1007 N N . ARG A 1 125 ? -12.247 -1.579 21.268 1.00 95.00 125 ARG A N 1
ATOM 1008 C CA . ARG A 1 125 ? -12.054 -2.664 20.293 1.00 95.00 125 ARG A CA 1
ATOM 1009 C C . ARG A 1 125 ? -11.804 -2.116 18.894 1.00 95.00 125 ARG A C 1
ATOM 1011 O O . ARG A 1 125 ? -10.870 -2.555 18.230 1.00 95.00 125 ARG A O 1
ATOM 1018 N N . ILE A 1 126 ? -12.592 -1.139 18.449 1.00 95.38 126 ILE A N 1
ATOM 1019 C CA . ILE A 1 126 ? -12.426 -0.505 17.136 1.00 95.38 126 ILE A CA 1
ATOM 1020 C C . ILE A 1 126 ? -11.052 0.168 17.016 1.00 95.38 126 ILE A C 1
ATOM 1022 O O . ILE A 1 126 ? -10.375 -0.025 16.002 1.00 95.38 126 ILE A O 1
ATOM 1026 N N . ARG A 1 127 ? -10.612 0.920 18.036 1.00 94.31 127 ARG A N 1
ATOM 1027 C CA . ARG A 1 127 ? -9.277 1.546 18.054 1.00 94.31 127 ARG A CA 1
ATOM 1028 C C . ARG A 1 127 ? -8.171 0.501 17.948 1.00 94.31 127 ARG A C 1
ATOM 1030 O O . ARG A 1 127 ? -7.316 0.616 17.073 1.00 94.31 127 ARG A O 1
ATOM 1037 N N . ALA A 1 128 ? -8.260 -0.571 18.735 1.00 94.62 128 ALA A N 1
ATOM 1038 C CA . ALA A 1 128 ? -7.300 -1.669 18.680 1.00 94.62 128 ALA A CA 1
ATOM 1039 C C . ALA A 1 128 ? -7.219 -2.307 17.281 1.00 94.62 128 ALA A C 1
ATOM 1041 O O . ALA A 1 128 ? -6.134 -2.667 16.823 1.00 94.62 128 ALA A O 1
ATOM 1042 N N . GLN A 1 129 ? -8.343 -2.416 16.563 1.00 96.31 129 GLN A N 1
ATOM 1043 C CA . GLN A 1 129 ? -8.332 -2.922 15.188 1.00 96.31 129 GLN A CA 1
ATOM 1044 C C . GLN A 1 129 ? -7.697 -1.944 14.194 1.00 96.31 129 GLN A C 1
ATOM 1046 O O . GLN A 1 129 ? -6.962 -2.382 13.311 1.00 96.31 129 GLN A O 1
ATOM 1051 N N . PHE A 1 130 ? -7.918 -0.633 14.333 1.00 95.94 130 PHE A N 1
ATOM 1052 C CA . PHE A 1 130 ? -7.198 0.357 13.525 1.00 95.94 130 PHE A CA 1
ATOM 1053 C C . PHE A 1 130 ? -5.681 0.262 13.724 1.00 95.94 130 PHE A C 1
ATOM 1055 O O . PHE A 1 130 ? -4.936 0.246 12.739 1.00 95.94 130 PHE A O 1
ATOM 1062 N N . ASP A 1 131 ? -5.233 0.138 14.973 1.00 95.00 131 ASP A N 1
ATOM 1063 C CA . ASP A 1 131 ? -3.814 -0.003 15.307 1.00 95.00 131 ASP A CA 1
ATOM 1064 C C . ASP A 1 131 ? -3.223 -1.297 14.740 1.00 95.00 131 ASP A C 1
ATOM 1066 O O . ASP A 1 131 ? -2.121 -1.301 14.184 1.00 95.00 131 ASP A O 1
ATOM 1070 N N . GLU A 1 132 ? -3.972 -2.399 14.794 1.00 96.06 132 GLU A N 1
ATOM 1071 C CA . GLU A 1 132 ? -3.554 -3.673 14.212 1.00 96.06 132 GLU A CA 1
ATOM 1072 C C . GLU A 1 132 ? -3.440 -3.599 12.678 1.00 96.06 132 GLU A C 1
ATOM 1074 O O . GLU A 1 132 ? -2.472 -4.109 12.102 1.00 96.06 132 GLU A O 1
ATOM 1079 N N . ILE A 1 133 ? -4.375 -2.926 11.997 1.00 96.19 133 ILE A N 1
ATOM 1080 C CA . ILE A 1 133 ? -4.299 -2.688 10.546 1.00 96.19 133 ILE A CA 1
ATOM 1081 C C . ILE A 1 133 ? -3.053 -1.855 10.207 1.00 96.19 133 ILE A C 1
ATOM 1083 O O . ILE A 1 133 ? -2.302 -2.220 9.296 1.00 96.19 133 ILE A O 1
ATOM 1087 N N . LEU A 1 134 ? -2.789 -0.775 10.949 1.00 95.12 134 LEU A N 1
ATOM 1088 C CA . LEU A 1 134 ? -1.608 0.076 10.751 1.00 95.12 134 LEU A CA 1
ATOM 1089 C C . LEU A 1 134 ? -0.310 -0.696 10.964 1.00 95.12 134 LEU A C 1
ATOM 1091 O O . LEU A 1 134 ? 0.587 -0.647 10.120 1.00 95.12 134 LEU A O 1
ATOM 1095 N N . LYS A 1 135 ? -0.226 -1.470 12.048 1.00 95.31 135 LYS A N 1
ATOM 1096 C CA . LYS A 1 135 ? 0.923 -2.324 12.360 1.00 95.31 135 LYS A CA 1
ATOM 1097 C C . LYS A 1 135 ? 1.214 -3.310 11.230 1.00 95.31 135 LYS A C 1
ATOM 1099 O O . LYS A 1 135 ? 2.370 -3.483 10.837 1.00 95.31 135 LYS A O 1
ATOM 1104 N N . ARG A 1 136 ? 0.177 -3.932 10.668 1.00 94.62 136 ARG A N 1
ATOM 1105 C CA . ARG A 1 136 ? 0.295 -4.852 9.525 1.00 94.62 136 ARG A CA 1
ATOM 1106 C C . ARG A 1 136 ? 0.757 -4.148 8.261 1.00 94.62 136 ARG A C 1
ATOM 1108 O O . ARG A 1 136 ? 1.654 -4.643 7.581 1.00 94.62 136 ARG A O 1
ATOM 1115 N N . LEU A 1 137 ? 0.180 -2.988 7.961 1.00 94.31 137 LEU A N 1
ATOM 1116 C CA . LEU A 1 137 ? 0.552 -2.197 6.793 1.00 94.31 137 LEU A CA 1
ATOM 1117 C C . LEU A 1 137 ? 2.005 -1.712 6.888 1.00 94.31 137 LEU A C 1
ATOM 1119 O O . LEU A 1 137 ? 2.745 -1.780 5.906 1.00 94.31 137 LEU A O 1
ATOM 1123 N N . ARG A 1 138 ? 2.441 -1.308 8.085 1.00 92.62 138 ARG A N 1
ATOM 1124 C CA . ARG A 1 138 ? 3.834 -0.974 8.393 1.00 92.62 138 ARG A CA 1
ATOM 1125 C C . ARG A 1 138 ? 4.757 -2.167 8.149 1.00 92.62 138 ARG A C 1
ATOM 1127 O O . ARG A 1 138 ? 5.733 -2.026 7.417 1.00 92.62 138 ARG A O 1
ATOM 1134 N N . LEU A 1 139 ? 4.436 -3.344 8.695 1.00 93.19 139 LEU A N 1
ATOM 1135 C CA . LEU A 1 139 ? 5.224 -4.560 8.471 1.00 93.19 139 LEU A CA 1
ATOM 1136 C C . LEU A 1 139 ? 5.317 -4.901 6.979 1.00 93.19 139 LEU A C 1
ATOM 1138 O O . LEU A 1 139 ? 6.404 -5.178 6.475 1.00 93.19 139 LEU A O 1
ATOM 1142 N N . PHE A 1 140 ? 4.197 -4.842 6.255 1.00 92.88 140 PHE A N 1
ATOM 1143 C CA . PHE A 1 140 ? 4.184 -5.035 4.809 1.00 92.88 140 PHE A CA 1
ATOM 1144 C C . PHE A 1 140 ? 5.125 -4.061 4.102 1.00 92.88 140 PHE A C 1
ATOM 1146 O O . PHE A 1 140 ? 5.957 -4.509 3.322 1.00 92.88 140 PHE A O 1
ATOM 1153 N N . ARG A 1 141 ? 5.053 -2.760 4.401 1.00 90.81 141 ARG A N 1
ATOM 1154 C CA . ARG A 1 141 ? 5.912 -1.739 3.780 1.00 90.81 141 ARG A CA 1
ATOM 1155 C C . ARG A 1 141 ? 7.388 -1.959 4.078 1.00 90.81 141 ARG A C 1
ATOM 1157 O O . ARG A 1 141 ? 8.195 -1.868 3.158 1.00 90.81 141 ARG A O 1
ATOM 1164 N N . THR A 1 142 ? 7.741 -2.305 5.316 1.00 89.88 142 THR A N 1
ATOM 1165 C CA . THR A 1 142 ? 9.122 -2.649 5.689 1.00 89.88 142 THR A CA 1
ATOM 1166 C C . THR A 1 142 ? 9.623 -3.845 4.884 1.00 89.88 142 THR A C 1
ATOM 1168 O O . THR A 1 142 ? 10.666 -3.767 4.239 1.00 89.88 142 THR A O 1
ATOM 1171 N N . VAL A 1 143 ? 8.861 -4.940 4.864 1.00 89.12 143 VAL A N 1
ATOM 1172 C CA . VAL A 1 143 ? 9.254 -6.159 4.145 1.00 89.12 143 VAL A CA 1
ATOM 1173 C C . VAL A 1 143 ? 9.285 -5.921 2.634 1.00 89.12 143 VAL A C 1
ATOM 1175 O O . VAL A 1 143 ? 10.193 -6.393 1.953 1.00 89.12 143 VAL A O 1
ATOM 1178 N N . HIS A 1 144 ? 8.320 -5.178 2.094 1.00 87.12 144 HIS A N 1
ATOM 1179 C CA . HIS A 1 144 ? 8.273 -4.810 0.685 1.00 87.12 144 HIS A CA 1
ATOM 1180 C C . HIS A 1 144 ? 9.476 -3.952 0.290 1.00 87.12 144 HIS A C 1
ATOM 1182 O O . HIS A 1 144 ? 10.094 -4.260 -0.725 1.00 87.12 144 HIS A O 1
ATOM 1188 N N . LYS A 1 145 ? 9.880 -2.978 1.123 1.00 84.62 145 LYS A N 1
ATOM 1189 C CA . LYS A 1 145 ? 11.093 -2.171 0.913 1.00 84.62 145 LYS A CA 1
ATOM 1190 C C . LYS A 1 145 ? 12.323 -3.055 0.721 1.00 84.62 145 LYS A C 1
ATOM 1192 O O . LYS A 1 145 ? 13.041 -2.918 -0.268 1.00 84.62 145 LYS A O 1
ATOM 1197 N N . THR A 1 146 ? 12.542 -3.990 1.642 1.00 82.88 146 THR A N 1
ATOM 1198 C CA . THR A 1 146 ? 13.695 -4.898 1.590 1.00 82.88 146 THR A CA 1
ATOM 1199 C C . THR A 1 146 ? 13.618 -5.852 0.400 1.00 82.88 146 THR A C 1
ATOM 1201 O O . THR A 1 146 ? 14.603 -6.036 -0.314 1.00 82.88 146 THR A O 1
ATOM 1204 N N . ARG A 1 147 ? 12.446 -6.451 0.150 1.00 82.06 147 ARG A N 1
ATOM 1205 C CA . ARG A 1 147 ? 12.280 -7.439 -0.923 1.00 82.06 147 ARG A CA 1
ATOM 1206 C C . ARG A 1 147 ? 12.381 -6.794 -2.303 1.00 82.06 147 ARG A C 1
ATOM 1208 O O . ARG A 1 147 ? 13.117 -7.320 -3.127 1.00 82.06 147 ARG A O 1
ATOM 1215 N N . ALA A 1 148 ? 11.737 -5.654 -2.552 1.00 77.44 148 ALA A N 1
ATOM 1216 C CA . ALA A 1 148 ? 11.759 -4.985 -3.856 1.00 77.44 148 ALA A CA 1
ATOM 1217 C C . ALA A 1 148 ? 13.190 -4.696 -4.337 1.00 77.44 148 ALA A C 1
ATOM 1219 O O . ALA A 1 148 ? 13.516 -4.992 -5.486 1.00 77.44 148 ALA A O 1
ATOM 1220 N N . LYS A 1 149 ? 14.072 -4.230 -3.437 1.00 75.19 149 LYS A N 1
ATOM 1221 C CA . LYS A 1 149 ? 15.488 -3.972 -3.746 1.00 75.19 149 LYS A CA 1
ATOM 1222 C C . LYS A 1 149 ? 16.180 -5.207 -4.334 1.00 75.19 149 LYS A C 1
ATOM 1224 O O . LYS A 1 149 ? 16.831 -5.098 -5.360 1.00 75.19 149 LYS A O 1
ATOM 1229 N N . SER A 1 150 ? 15.952 -6.391 -3.757 1.00 75.31 150 SER A N 1
ATOM 1230 C CA . SER A 1 150 ? 16.588 -7.647 -4.198 1.00 75.31 150 SER A CA 1
ATOM 1231 C C . SER A 1 150 ? 16.153 -8.165 -5.578 1.00 75.31 150 SER A C 1
ATOM 1233 O O . SER A 1 150 ? 16.853 -8.997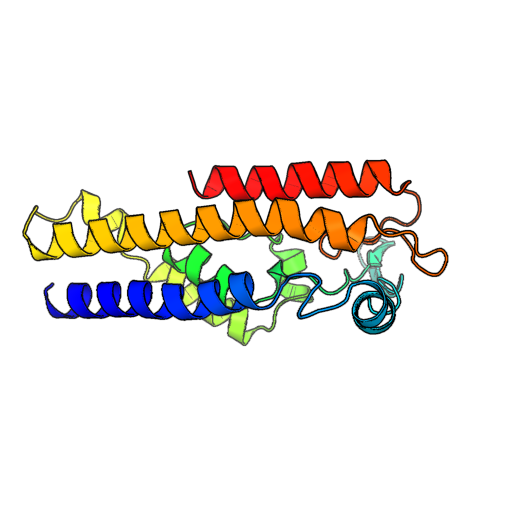 -6.162 1.00 75.31 150 SER A O 1
ATOM 1235 N N . TYR A 1 151 ? 14.993 -7.718 -6.070 1.00 71.56 151 TYR A N 1
ATOM 1236 C CA . TYR A 1 151 ? 14.483 -8.037 -7.407 1.00 71.56 151 TYR A CA 1
ATOM 1237 C C . TYR A 1 151 ? 14.927 -6.983 -8.429 1.00 71.56 151 TYR A C 1
ATOM 1239 O O . TYR A 1 151 ? 15.231 -7.330 -9.564 1.00 71.56 151 TYR A O 1
ATOM 1247 N N . LEU A 1 152 ? 14.994 -5.714 -8.019 1.00 70.44 152 LEU A N 1
ATOM 1248 C CA . LEU A 1 152 ? 15.352 -4.593 -8.892 1.00 70.44 152 LEU A CA 1
ATOM 1249 C C . LEU A 1 152 ? 16.865 -4.410 -9.071 1.00 70.44 152 LEU A C 1
ATOM 1251 O O . LEU A 1 152 ? 17.274 -3.846 -10.074 1.00 70.44 152 LEU A O 1
ATOM 1255 N N . SER A 1 153 ? 17.691 -4.895 -8.140 1.00 69.69 153 SER A N 1
ATOM 1256 C CA . SER A 1 153 ? 19.156 -4.796 -8.214 1.00 69.69 153 SER A CA 1
ATOM 1257 C C . SER A 1 153 ? 19.817 -5.875 -9.083 1.00 69.69 153 SER A C 1
ATOM 1259 O O . SER A 1 153 ? 21.041 -5.954 -9.128 1.00 69.69 153 SER A O 1
ATOM 1261 N N . GLN A 1 154 ? 19.039 -6.776 -9.689 1.00 70.25 154 GLN A N 1
ATOM 1262 C CA . GLN A 1 154 ? 19.579 -7.848 -10.527 1.00 70.25 154 GLN A CA 1
ATOM 1263 C C . GLN A 1 154 ? 20.022 -7.278 -11.883 1.00 70.25 154 GLN A C 1
ATOM 1265 O O . GLN A 1 154 ? 19.208 -6.607 -12.525 1.00 70.25 154 GLN A O 1
ATOM 1270 N N . PRO A 1 155 ? 21.264 -7.543 -12.339 1.00 64.31 155 PRO A N 1
ATOM 1271 C CA . PRO A 1 155 ? 21.743 -7.076 -13.633 1.00 64.31 155 PRO A CA 1
ATOM 1272 C C . PRO A 1 155 ? 20.841 -7.565 -14.759 1.00 64.31 155 PRO A C 1
ATOM 1274 O O . PRO A 1 155 ? 20.551 -8.756 -14.871 1.00 64.31 155 PRO A O 1
ATOM 1277 N N . ALA A 1 156 ? 20.404 -6.628 -15.584 1.00 65.06 156 ALA A N 1
ATOM 1278 C CA . ALA A 1 156 ? 19.512 -6.897 -16.691 1.00 65.06 156 ALA A CA 1
ATOM 1279 C C . ALA A 1 156 ? 19.792 -5.870 -17.793 1.00 65.06 156 ALA A C 1
ATOM 1281 O O . ALA A 1 156 ? 19.166 -4.808 -17.815 1.00 65.06 156 ALA A O 1
ATOM 1282 N N . PRO A 1 157 ? 20.813 -6.121 -18.632 1.00 63.12 157 PRO A N 1
ATOM 1283 C CA . PRO A 1 157 ? 21.313 -5.153 -19.609 1.00 63.12 157 PRO A CA 1
ATOM 1284 C C . PRO A 1 157 ? 20.259 -4.736 -20.644 1.00 63.12 157 PRO A C 1
ATOM 1286 O O . PRO A 1 157 ? 20.388 -3.688 -21.267 1.00 63.12 157 PRO A O 1
ATOM 1289 N N . GLU A 1 158 ? 19.194 -5.520 -20.802 1.00 60.75 158 GLU A N 1
ATOM 1290 C CA . GLU A 1 158 ? 18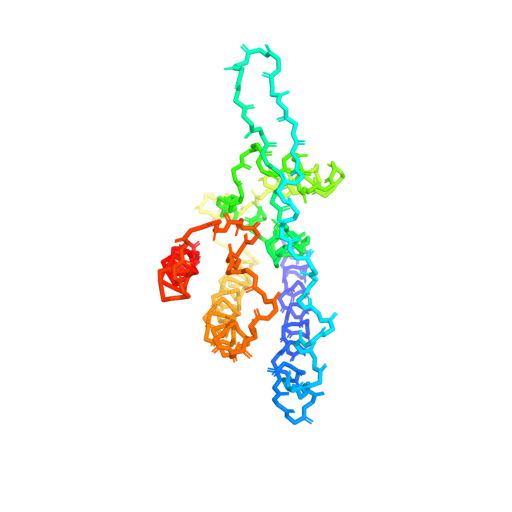.030 -5.198 -21.619 1.00 60.75 158 GLU A CA 1
ATOM 1291 C C . GLU A 1 158 ? 17.080 -4.152 -20.995 1.00 60.75 158 GLU A C 1
ATOM 1293 O O . GLU A 1 158 ? 16.154 -3.695 -21.666 1.00 60.75 158 GLU A O 1
ATOM 1298 N N . ARG A 1 159 ? 17.269 -3.762 -19.724 1.00 62.12 159 ARG A N 1
ATOM 1299 C CA . ARG A 1 159 ? 16.345 -2.893 -18.972 1.00 62.12 159 ARG A CA 1
ATOM 1300 C C . ARG A 1 159 ? 16.866 -1.460 -18.876 1.00 62.12 159 ARG A C 1
ATOM 1302 O O . ARG A 1 159 ? 17.996 -1.227 -18.457 1.00 62.12 159 ARG A O 1
ATOM 1309 N N . LEU A 1 160 ? 16.004 -0.478 -19.158 1.00 56.50 160 LEU A N 1
ATOM 1310 C CA . LEU A 1 160 ? 16.232 0.892 -18.686 1.00 56.50 160 LEU A CA 1
ATOM 1311 C C . LEU A 1 160 ? 15.847 0.956 -17.199 1.00 56.50 160 LEU A C 1
ATOM 1313 O O . LEU A 1 160 ? 14.803 0.404 -16.831 1.00 56.50 160 LEU A O 1
ATOM 1317 N N . PRO A 1 161 ? 16.631 1.636 -16.344 1.00 56.84 161 PRO A N 1
ATOM 1318 C CA . PRO A 1 161 ? 16.289 1.799 -14.939 1.00 56.84 161 PRO A CA 1
ATOM 1319 C C . PRO A 1 161 ? 14.906 2.445 -14.777 1.00 56.84 161 PRO A C 1
ATOM 1321 O O . PRO A 1 161 ? 14.619 3.529 -15.291 1.00 56.84 161 PRO A O 1
ATOM 1324 N N . MET A 1 162 ? 14.026 1.754 -14.056 1.00 56.38 162 MET A N 1
ATOM 1325 C CA . MET A 1 162 ? 12.712 2.250 -13.660 1.00 56.38 162 MET A CA 1
ATOM 1326 C C . MET A 1 162 ? 12.516 2.015 -12.179 1.00 56.38 162 MET A C 1
ATOM 1328 O O . MET A 1 162 ? 12.737 0.905 -11.688 1.00 56.38 162 MET A O 1
ATOM 1332 N N . THR A 1 163 ? 12.012 3.025 -11.477 1.00 56.38 163 THR A N 1
ATOM 1333 C CA . THR A 1 163 ? 11.647 2.887 -10.069 1.00 56.38 163 THR A CA 1
ATOM 1334 C C . THR A 1 163 ? 10.273 3.474 -9.802 1.00 56.38 163 THR A C 1
ATOM 1336 O O . THR A 1 163 ? 9.952 4.598 -10.179 1.00 56.38 163 THR A O 1
ATOM 1339 N N . ALA A 1 164 ? 9.411 2.657 -9.186 1.00 55.88 164 ALA A N 1
ATOM 1340 C CA . ALA A 1 164 ? 8.045 3.026 -8.810 1.00 55.88 164 ALA A CA 1
ATOM 1341 C C . ALA A 1 164 ? 7.186 3.622 -9.953 1.00 55.88 164 ALA A C 1
ATOM 1343 O O . ALA A 1 164 ? 6.367 4.502 -9.705 1.00 55.88 164 ALA A O 1
ATOM 1344 N N . GLY A 1 165 ? 7.356 3.129 -11.185 1.00 51.91 165 GLY A N 1
ATOM 1345 C CA . GLY A 1 165 ? 6.624 3.595 -12.370 1.00 51.91 165 GLY A CA 1
ATOM 1346 C C . GLY A 1 165 ? 7.308 4.736 -13.128 1.00 51.91 165 GLY A C 1
ATOM 1347 O O . GLY A 1 165 ? 6.992 4.939 -14.293 1.00 51.91 165 GLY A O 1
ATOM 1348 N N . LYS A 1 166 ? 8.302 5.422 -12.552 1.00 56.34 166 LYS A N 1
ATOM 1349 C CA . LYS A 1 166 ? 8.986 6.527 -13.237 1.00 56.34 166 LYS A CA 1
ATOM 1350 C C . LYS A 1 166 ? 10.078 6.031 -14.180 1.00 56.34 166 LYS A C 1
ATOM 1352 O O . LYS A 1 166 ? 10.936 5.238 -13.787 1.00 56.34 166 LYS A O 1
ATOM 1357 N N . SER A 1 167 ? 10.063 6.532 -15.416 1.00 53.91 167 SER A N 1
ATOM 1358 C CA . SER A 1 167 ? 11.140 6.323 -16.392 1.00 53.91 167 SER A CA 1
ATOM 1359 C C . SER A 1 167 ? 12.342 7.202 -16.058 1.00 53.91 167 SER A C 1
ATOM 1361 O O . SER A 1 167 ? 12.240 8.429 -16.121 1.00 53.91 167 SER A O 1
ATOM 1363 N N . LEU A 1 168 ? 13.504 6.606 -15.794 1.00 56.47 168 LEU A N 1
ATOM 1364 C CA . LEU A 1 168 ? 14.738 7.352 -15.558 1.00 56.47 168 LEU A CA 1
ATOM 1365 C C . LEU A 1 168 ? 15.641 7.250 -16.790 1.00 56.47 168 LEU A C 1
ATOM 1367 O O . LEU A 1 168 ? 16.582 6.472 -16.839 1.00 56.47 168 LEU A O 1
ATOM 1371 N N . LEU A 1 169 ? 15.352 8.054 -17.817 1.00 48.88 169 LEU A N 1
ATOM 1372 C CA . LEU A 1 169 ? 16.046 8.018 -19.119 1.00 48.88 169 LEU A CA 1
ATOM 1373 C C . LEU A 1 169 ? 17.549 8.393 -19.081 1.00 48.88 169 LEU A C 1
ATOM 1375 O O . LEU A 1 169 ? 18.174 8.455 -20.135 1.00 48.88 169 LEU A O 1
ATOM 1379 N N . LYS A 1 170 ? 18.128 8.662 -17.902 1.00 51.53 170 LYS A N 1
ATOM 1380 C CA . LYS A 1 170 ? 19.541 9.047 -17.715 1.00 51.53 170 LYS A CA 1
ATOM 1381 C C . LYS A 1 170 ? 20.161 8.620 -16.373 1.00 51.53 170 LYS A C 1
ATOM 1383 O O . LYS A 1 170 ? 21.304 8.986 -16.125 1.00 51.53 170 LYS A O 1
ATOM 1388 N N . ALA A 1 171 ? 19.431 7.928 -15.496 1.00 52.72 171 ALA A N 1
ATOM 1389 C CA . ALA A 1 171 ? 19.957 7.613 -14.167 1.00 52.72 171 ALA A CA 1
ATOM 1390 C C . ALA A 1 171 ? 20.775 6.324 -14.210 1.00 52.72 171 ALA A C 1
ATOM 1392 O O . ALA A 1 171 ? 20.375 5.358 -14.862 1.00 52.72 171 ALA A O 1
ATOM 1393 N N . ASP A 1 172 ? 21.888 6.300 -13.485 1.00 65.06 172 ASP A N 1
ATOM 1394 C CA . ASP A 1 172 ? 22.515 5.037 -13.125 1.00 65.06 172 ASP A CA 1
ATOM 1395 C C . ASP A 1 172 ? 21.566 4.220 -12.211 1.00 65.06 172 ASP A C 1
ATOM 1397 O O . ASP A 1 172 ? 20.556 4.708 -11.675 1.00 65.06 172 ASP A O 1
ATOM 1401 N N . MET A 1 173 ? 21.835 2.922 -12.086 1.00 66.25 173 MET A N 1
ATOM 1402 C CA . MET A 1 173 ? 20.997 2.034 -11.278 1.00 66.25 173 MET A CA 1
ATOM 1403 C C . MET A 1 173 ? 21.040 2.402 -9.786 1.00 66.25 173 MET A C 1
ATOM 1405 O O . MET A 1 173 ? 20.047 2.202 -9.086 1.00 66.25 173 MET A O 1
ATOM 1409 N N . ASP A 1 174 ? 22.128 3.004 -9.311 1.00 69.69 174 ASP A N 1
ATOM 1410 C CA . ASP A 1 174 ? 22.311 3.361 -7.906 1.00 69.69 174 ASP A CA 1
ATOM 1411 C C . ASP A 1 174 ? 21.435 4.559 -7.509 1.00 69.69 174 ASP A C 1
ATOM 1413 O O . ASP A 1 174 ? 20.681 4.467 -6.542 1.00 69.69 174 ASP A O 1
ATOM 1417 N N . GLN A 1 175 ? 21.406 5.621 -8.316 1.00 66.88 175 GLN A N 1
ATOM 1418 C CA . GLN A 1 175 ? 20.502 6.770 -8.197 1.00 66.88 175 GLN A CA 1
ATOM 1419 C C . GLN A 1 175 ? 19.036 6.336 -8.237 1.00 66.88 175 GLN A C 1
ATOM 1421 O O . GLN A 1 175 ? 18.185 6.841 -7.499 1.00 66.88 175 GLN A O 1
ATOM 1426 N N . SER A 1 176 ? 18.729 5.361 -9.094 1.00 66.69 176 SER A N 1
ATOM 1427 C CA . SER A 1 176 ? 17.388 4.793 -9.197 1.00 66.69 176 SER A CA 1
ATOM 1428 C C . SER A 1 176 ? 16.989 4.104 -7.887 1.00 66.69 176 SER A C 1
ATOM 1430 O O . SER A 1 176 ? 15.896 4.342 -7.359 1.00 66.69 176 SER A O 1
ATOM 1432 N N . LEU A 1 177 ? 17.882 3.278 -7.337 1.00 70.31 177 LEU A N 1
ATOM 1433 C CA . LEU A 1 177 ? 17.682 2.581 -6.068 1.00 70.31 177 LEU A CA 1
ATOM 1434 C C . LEU A 1 177 ? 17.635 3.542 -4.872 1.00 70.31 177 LEU A C 1
ATOM 1436 O O . LEU A 1 177 ? 16.839 3.307 -3.964 1.00 70.31 177 LEU A O 1
ATOM 1440 N N . GLU A 1 178 ? 18.409 4.626 -4.884 1.00 74.38 178 GLU A N 1
ATOM 1441 C CA . GLU A 1 178 ? 18.384 5.673 -3.858 1.00 74.38 178 GLU A CA 1
ATOM 1442 C C . GLU A 1 178 ? 17.041 6.417 -3.850 1.00 74.38 178 GLU A C 1
ATOM 1444 O O . GLU A 1 178 ? 16.402 6.538 -2.800 1.00 74.38 178 GLU A O 1
ATOM 1449 N N . PHE A 1 179 ? 16.539 6.819 -5.025 1.00 71.06 179 PHE A N 1
ATOM 1450 C CA . PHE A 1 179 ? 15.201 7.402 -5.147 1.00 71.06 179 PHE A CA 1
ATOM 1451 C C . PHE A 1 179 ? 14.125 6.450 -4.613 1.00 71.06 179 PHE A C 1
ATOM 1453 O O . PHE A 1 179 ? 13.255 6.857 -3.839 1.00 71.06 179 PHE A O 1
ATOM 1460 N N . LEU A 1 180 ? 14.186 5.170 -4.997 1.00 71.81 180 LEU A N 1
ATOM 1461 C CA . LEU A 1 180 ? 13.242 4.155 -4.533 1.00 71.81 180 LEU A CA 1
ATOM 1462 C C . LEU A 1 180 ? 13.317 3.966 -3.011 1.00 71.81 180 LEU A C 1
ATOM 1464 O O . LEU A 1 180 ? 12.294 3.815 -2.344 1.00 71.81 180 LEU A O 1
ATOM 1468 N N . GLU A 1 181 ? 14.521 3.974 -2.450 1.00 77.44 181 GLU A N 1
ATOM 1469 C CA . GLU A 1 181 ? 14.761 3.863 -1.018 1.00 77.44 181 GLU A CA 1
ATOM 1470 C C . GLU A 1 181 ? 14.171 5.052 -0.250 1.00 77.44 181 GLU A C 1
ATOM 1472 O O . GLU A 1 181 ? 13.431 4.832 0.718 1.00 77.44 181 GLU A O 1
ATOM 1477 N N . GLY A 1 182 ? 14.418 6.284 -0.699 1.00 78.31 182 GLY A N 1
ATOM 1478 C CA . GLY A 1 182 ? 13.801 7.489 -0.143 1.00 78.31 182 GLY A CA 1
ATOM 1479 C C . GLY A 1 182 ? 12.276 7.438 -0.241 1.00 78.31 182 GLY A C 1
ATOM 1480 O O . GLY A 1 182 ? 11.573 7.649 0.751 1.00 78.31 182 GLY A O 1
ATOM 1481 N N . PHE A 1 183 ? 11.762 7.037 -1.405 1.00 75.25 183 PHE A N 1
ATOM 1482 C CA . PHE A 1 183 ? 10.335 6.867 -1.650 1.00 75.25 183 PHE A CA 1
ATOM 1483 C C . PHE A 1 183 ? 9.682 5.882 -0.655 1.00 75.25 183 PHE A C 1
ATOM 1485 O O . PHE A 1 183 ? 8.724 6.228 0.046 1.00 75.25 183 PHE A O 1
ATOM 1492 N N . MET A 1 184 ? 10.205 4.658 -0.548 1.00 79.75 184 MET A N 1
ATOM 1493 C CA . MET A 1 184 ? 9.639 3.627 0.329 1.00 79.75 184 MET A CA 1
ATOM 1494 C C . MET A 1 184 ? 9.777 3.992 1.814 1.00 79.75 184 MET A C 1
ATOM 1496 O O . MET A 1 184 ? 8.896 3.675 2.615 1.00 79.75 184 MET A O 1
ATOM 1500 N N . THR A 1 185 ? 10.848 4.702 2.180 1.00 82.19 185 THR A N 1
ATOM 1501 C CA . THR A 1 185 ? 11.059 5.207 3.545 1.00 82.19 185 THR A CA 1
ATOM 1502 C C . THR A 1 185 ? 10.035 6.283 3.900 1.00 82.19 185 THR A C 1
ATOM 1504 O O . THR A 1 185 ? 9.396 6.188 4.946 1.00 82.19 185 THR A O 1
ATOM 1507 N N . GLY A 1 186 ? 9.786 7.243 3.005 1.00 80.69 186 GLY A N 1
ATOM 1508 C CA . GLY A 1 186 ? 8.737 8.245 3.199 1.00 80.69 186 GLY A CA 1
ATOM 1509 C C . GLY A 1 186 ? 7.360 7.607 3.392 1.00 80.69 186 GLY A C 1
ATOM 1510 O O . GLY A 1 186 ? 6.574 8.045 4.235 1.00 80.69 186 GLY A O 1
ATOM 1511 N N . ARG A 1 187 ? 7.075 6.506 2.680 1.00 78.12 187 ARG A N 1
ATOM 1512 C CA . ARG A 1 187 ? 5.814 5.781 2.870 1.00 78.12 187 ARG A CA 1
ATOM 1513 C C . ARG A 1 187 ? 5.728 5.068 4.216 1.00 78.12 187 ARG A C 1
ATOM 1515 O O . ARG A 1 187 ? 4.644 5.013 4.794 1.00 78.12 187 ARG A O 1
ATOM 1522 N N . LEU A 1 188 ? 6.844 4.538 4.709 1.00 81.44 188 LEU A N 1
ATOM 1523 C CA . LEU A 1 188 ? 6.917 3.901 6.020 1.00 81.44 188 LEU A CA 1
ATOM 1524 C C . LEU A 1 188 ? 6.631 4.901 7.148 1.00 81.44 188 LEU A C 1
ATOM 1526 O O . LEU A 1 188 ? 5.842 4.579 8.034 1.00 81.44 188 LEU A O 1
ATOM 1530 N N . VAL A 1 189 ? 7.191 6.113 7.068 1.00 81.75 189 VAL A N 1
ATOM 1531 C CA . VAL A 1 189 ? 6.968 7.193 8.051 1.00 81.75 189 VAL A CA 1
ATOM 1532 C C . VAL A 1 189 ? 5.491 7.570 8.154 1.00 81.75 189 VAL A C 1
ATOM 1534 O O . VAL A 1 189 ? 4.981 7.740 9.247 1.00 81.75 189 VAL A O 1
ATOM 1537 N N . ARG A 1 190 ? 4.752 7.601 7.039 1.00 77.75 190 ARG A N 1
ATOM 1538 C CA . ARG A 1 190 ? 3.299 7.886 7.037 1.00 77.75 190 ARG A CA 1
ATOM 1539 C C . ARG A 1 190 ? 2.426 6.762 7.626 1.00 77.75 190 ARG A C 1
ATOM 1541 O O . ARG A 1 190 ? 1.204 6.863 7.618 1.00 77.75 190 ARG A O 1
ATOM 1548 N N . THR A 1 191 ? 3.045 5.663 8.051 1.00 73.81 191 THR A N 1
ATOM 1549 C CA . THR A 1 191 ? 2.422 4.546 8.788 1.00 73.81 191 THR A CA 1
ATOM 1550 C C . THR A 1 191 ? 2.938 4.420 10.222 1.00 73.81 191 THR A C 1
ATOM 1552 O O . THR A 1 191 ? 2.571 3.459 10.900 1.00 73.81 191 THR A O 1
ATOM 1555 N N . MET A 1 192 ? 3.822 5.326 10.647 1.00 57.56 192 MET A N 1
ATOM 1556 C CA . MET A 1 192 ? 4.206 5.513 12.047 1.00 57.56 192 MET A CA 1
ATOM 1557 C C . MET A 1 192 ? 3.196 6.432 12.725 1.00 57.56 192 MET A C 1
ATOM 1559 O O . MET A 1 192 ? 2.933 6.167 13.914 1.00 57.56 192 MET A O 1
#

Radius of gyration: 19.37 Å; chains: 1; bounding box: 44×45×53 Å